Protein AF-A0A924S258-F1 (afdb_monomer)

Structure (mmCIF, N/CA/C/O backbone):
data_AF-A0A924S258-F1
#
_entry.id   AF-A0A924S258-F1
#
loop_
_atom_site.group_PDB
_atom_site.id
_atom_site.type_symbol
_atom_site.label_atom_id
_atom_site.label_alt_id
_atom_site.label_comp_id
_atom_site.label_asym_id
_atom_site.label_entity_id
_atom_site.label_seq_id
_atom_site.pdbx_PDB_ins_code
_atom_site.Cartn_x
_atom_site.Cartn_y
_atom_site.Cartn_z
_atom_site.occupancy
_atom_site.B_iso_or_equiv
_atom_site.auth_seq_id
_atom_site.auth_comp_id
_atom_site.auth_asym_id
_atom_site.auth_atom_id
_atom_site.pdbx_PDB_model_num
ATOM 1 N N . MET A 1 1 ? -27.540 -3.739 -53.221 1.00 42.06 1 MET A N 1
ATOM 2 C CA . MET A 1 1 ? -28.397 -4.041 -52.053 1.00 42.06 1 MET A CA 1
ATOM 3 C C . MET A 1 1 ? -29.027 -2.730 -51.598 1.00 42.06 1 MET A C 1
ATOM 5 O O . MET A 1 1 ? -28.304 -1.805 -51.262 1.00 42.06 1 MET A O 1
ATOM 9 N N . ARG A 1 2 ? -30.345 -2.592 -51.755 1.00 37.16 2 ARG A N 1
ATOM 10 C CA . ARG A 1 2 ? -31.118 -1.354 -51.561 1.00 37.16 2 ARG A CA 1
ATOM 11 C C . ARG A 1 2 ? -32.009 -1.595 -50.343 1.00 37.16 2 ARG A C 1
ATOM 13 O O . ARG A 1 2 ? -32.813 -2.519 -50.401 1.00 37.16 2 ARG A O 1
ATOM 20 N N . VAL A 1 3 ? -31.877 -0.819 -49.267 1.00 37.06 3 VAL A N 1
ATOM 21 C CA . VAL A 1 3 ? -32.801 -0.894 -48.120 1.00 37.06 3 VAL A CA 1
ATOM 22 C C . VAL A 1 3 ? -33.216 0.511 -47.689 1.00 37.06 3 VAL A C 1
ATOM 24 O O . VAL A 1 3 ? -32.433 1.456 -47.713 1.00 37.06 3 VAL A O 1
ATOM 27 N N . ARG A 1 4 ? -34.515 0.610 -47.410 1.00 34.62 4 ARG A N 1
ATOM 28 C CA . ARG A 1 4 ? -35.358 1.787 -47.206 1.00 34.62 4 ARG A CA 1
ATOM 29 C C . ARG A 1 4 ? -35.151 2.472 -45.850 1.00 34.62 4 ARG A C 1
ATOM 31 O O . ARG A 1 4 ? -34.990 1.831 -44.823 1.00 34.62 4 ARG A O 1
ATOM 38 N N . THR A 1 5 ? -35.327 3.787 -45.920 1.00 43.78 5 THR A N 1
ATOM 39 C CA . THR A 1 5 ? -35.886 4.760 -44.964 1.00 43.78 5 THR A CA 1
ATOM 40 C C . THR A 1 5 ? -36.773 4.255 -43.807 1.00 43.78 5 THR A C 1
ATOM 42 O O . THR A 1 5 ? -37.716 3.506 -44.051 1.00 43.78 5 THR A O 1
ATOM 45 N N . SER A 1 6 ? -36.612 4.865 -42.622 1.00 37.28 6 SER A N 1
ATOM 46 C CA . SER A 1 6 ? -37.687 5.269 -41.680 1.00 37.28 6 SER A CA 1
ATOM 47 C C . SER A 1 6 ? -37.074 6.152 -40.570 1.00 37.28 6 S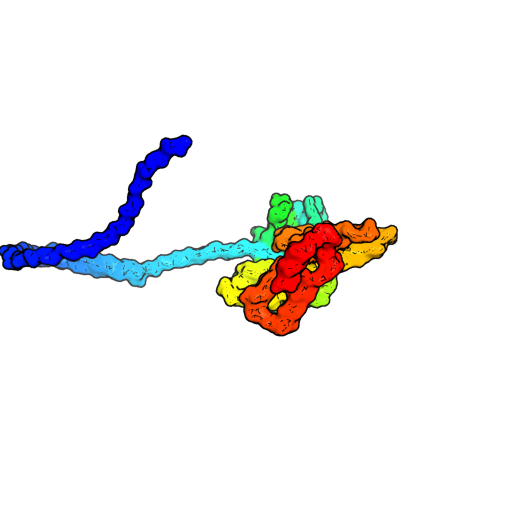ER A C 1
ATOM 49 O O . SER A 1 6 ? -36.245 5.670 -39.814 1.00 37.28 6 SER A O 1
ATOM 51 N N . ARG A 1 7 ? -37.199 7.489 -40.601 1.00 36.56 7 ARG A N 1
ATOM 52 C CA . ARG A 1 7 ? -38.213 8.336 -39.919 1.00 36.56 7 ARG A CA 1
ATOM 53 C C . ARG A 1 7 ? -38.368 8.092 -38.408 1.00 36.56 7 ARG A C 1
ATOM 55 O O . ARG A 1 7 ? -38.788 7.016 -38.009 1.00 36.56 7 ARG A O 1
ATOM 62 N N . GLY A 1 8 ? -38.159 9.153 -37.614 1.00 34.59 8 GLY A N 1
ATOM 63 C CA . GLY A 1 8 ? -38.640 9.231 -36.228 1.00 34.59 8 GLY A CA 1
ATOM 64 C C . GLY A 1 8 ? -37.949 10.263 -35.328 1.00 34.59 8 GLY A C 1
ATOM 65 O O . GLY A 1 8 ? -37.434 9.892 -34.285 1.00 34.59 8 GLY A O 1
ATOM 66 N N . SER A 1 9 ? -37.923 11.543 -35.722 1.00 38.16 9 SER A N 1
ATOM 67 C CA . SER A 1 9 ? -37.566 12.671 -34.842 1.00 38.16 9 SER A CA 1
ATOM 68 C C . SER A 1 9 ? -38.787 13.059 -34.001 1.00 38.16 9 SER A C 1
ATOM 70 O O . SER A 1 9 ? -39.840 13.358 -34.564 1.00 38.16 9 SER A O 1
ATOM 72 N N . GLY A 1 10 ? -38.654 13.030 -32.674 1.00 36.22 10 GLY A N 1
ATOM 73 C CA . GLY A 1 10 ? -39.688 13.427 -31.719 1.00 36.22 10 GLY A CA 1
ATOM 74 C C . GLY A 1 10 ? -39.228 14.604 -30.863 1.00 36.22 10 GLY A C 1
ATOM 75 O O . GLY A 1 10 ? -38.872 14.420 -29.705 1.00 36.22 10 GLY A O 1
ATOM 76 N N . GLN A 1 11 ? -39.232 15.813 -31.430 1.00 38.19 11 GLN A N 1
ATOM 77 C CA . GLN A 1 11 ? -39.216 17.050 -30.647 1.00 38.19 11 GLN A CA 1
ATOM 78 C C . GLN A 1 11 ? -40.643 17.357 -30.179 1.00 38.19 11 GLN A C 1
ATOM 80 O O . GLN A 1 11 ? -41.526 17.610 -30.998 1.00 38.19 11 GLN A O 1
ATOM 85 N N . ILE A 1 12 ? -40.871 17.358 -28.866 1.00 43.91 12 ILE A N 1
ATOM 86 C CA . ILE A 1 12 ? -42.136 17.800 -28.273 1.00 43.91 12 ILE A CA 1
ATOM 87 C C . ILE A 1 12 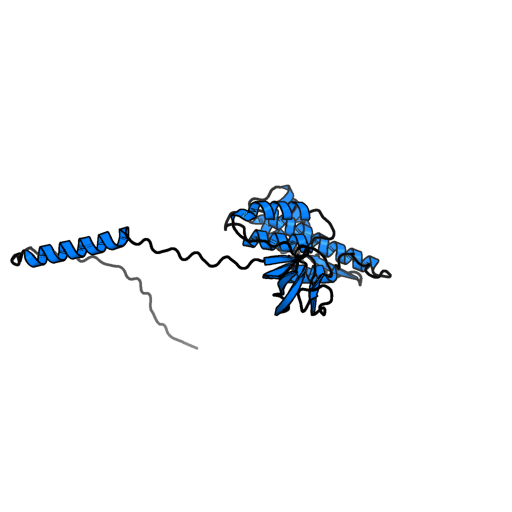? -41.996 19.286 -27.935 1.00 43.91 12 ILE A C 1
ATOM 89 O O . ILE A 1 12 ? -41.470 19.661 -26.891 1.00 43.91 12 ILE A O 1
ATOM 93 N N . GLY A 1 13 ? -42.455 20.136 -28.855 1.00 36.62 13 GLY A N 1
ATOM 94 C CA . GLY A 1 13 ? -42.727 21.544 -28.588 1.00 36.62 13 GLY A CA 1
ATOM 95 C C . GLY A 1 13 ? -44.101 21.694 -27.938 1.00 36.62 13 GLY A C 1
ATOM 96 O O . GLY A 1 13 ? -45.109 21.282 -28.509 1.00 36.62 13 GLY A O 1
ATOM 97 N N . TYR A 1 14 ? -44.163 22.297 -26.753 1.00 41.00 14 TYR A N 1
ATOM 98 C CA . TYR A 1 14 ? -45.426 22.679 -26.129 1.00 41.00 14 TYR A CA 1
ATOM 99 C C . TYR A 1 14 ? -45.876 24.038 -26.684 1.00 41.00 14 TYR A C 1
ATOM 101 O O . TYR A 1 14 ? -45.257 25.077 -26.458 1.00 41.00 14 TYR A O 1
ATOM 109 N N . ARG A 1 15 ? -46.968 24.019 -27.455 1.00 38.66 15 ARG A N 1
ATOM 110 C CA . ARG A 1 15 ? -47.646 25.204 -27.994 1.00 38.66 15 ARG A CA 1
ATOM 111 C C . ARG A 1 15 ? -48.839 25.537 -27.097 1.00 38.66 15 ARG A C 1
ATOM 113 O O . ARG A 1 15 ? -49.699 24.697 -26.859 1.00 38.66 15 ARG A O 1
ATOM 120 N N . LEU A 1 16 ? -48.858 26.772 -26.608 1.00 41.34 16 LEU A N 1
ATOM 121 C CA . LEU A 1 16 ? -49.893 27.374 -25.766 1.00 41.34 16 LEU A CA 1
ATOM 122 C C . LEU A 1 16 ? -51.293 27.322 -26.401 1.00 41.34 16 LEU A C 1
ATOM 124 O O . LEU A 1 16 ? -51.473 27.768 -27.533 1.00 41.34 16 LEU A O 1
ATOM 128 N N . THR A 1 17 ? -52.306 26.949 -25.614 1.00 39.34 17 THR A N 1
ATOM 129 C CA . THR A 1 17 ? -53.696 27.382 -25.836 1.00 39.34 17 THR A CA 1
ATOM 130 C C . THR A 1 17 ? -54.294 27.902 -24.534 1.00 39.34 17 THR A C 1
ATOM 132 O O . THR A 1 17 ? -54.681 27.143 -23.649 1.00 39.34 17 THR A O 1
ATOM 135 N N . ARG A 1 18 ? -54.360 29.230 -24.427 1.00 41.53 18 ARG A N 1
ATOM 136 C CA . ARG A 1 18 ? -55.010 29.974 -23.347 1.00 41.53 18 ARG A CA 1
ATOM 137 C C . ARG A 1 18 ? -56.514 30.014 -23.645 1.00 41.53 18 ARG A C 1
ATOM 139 O O . ARG A 1 18 ? -56.956 30.858 -24.418 1.00 41.53 18 ARG A O 1
ATOM 146 N N . ARG A 1 19 ? -57.304 29.095 -23.080 1.00 38.00 19 ARG A N 1
ATOM 147 C CA . ARG A 1 19 ? -58.773 29.227 -23.062 1.00 38.00 19 ARG A CA 1
ATOM 148 C C . ARG A 1 19 ? -59.188 30.017 -21.826 1.00 38.00 19 ARG A C 1
ATOM 150 O O . ARG A 1 19 ? -59.002 29.560 -20.705 1.00 38.00 19 ARG A O 1
ATOM 157 N N . ARG A 1 20 ? -59.752 31.205 -22.059 1.00 39.81 20 ARG A N 1
ATOM 158 C CA . ARG A 1 20 ? -60.651 31.872 -21.113 1.00 39.81 20 ARG A CA 1
ATOM 159 C C . ARG A 1 20 ? -61.890 30.992 -20.950 1.00 39.81 20 ARG A C 1
ATOM 161 O O . ARG A 1 20 ? -62.515 30.662 -21.954 1.00 39.81 20 ARG A O 1
ATOM 168 N N . HIS A 1 21 ? -62.243 30.660 -19.717 1.00 39.88 21 HIS A N 1
ATOM 169 C CA . HIS A 1 21 ? -63.610 30.303 -19.367 1.00 39.88 21 HIS A CA 1
ATOM 170 C C . HIS A 1 21 ? -64.060 31.233 -18.247 1.00 39.88 21 HIS A C 1
ATOM 172 O O . HIS A 1 21 ? -63.406 31.337 -17.210 1.00 39.88 21 HIS A O 1
ATOM 178 N N . ASP A 1 22 ? -65.125 31.964 -18.559 1.00 39.19 22 ASP A N 1
ATOM 179 C CA . ASP A 1 22 ? -65.822 32.888 -17.685 1.00 39.19 22 ASP A CA 1
ATOM 180 C C . ASP A 1 22 ? -66.411 32.181 -16.462 1.00 39.19 22 ASP A C 1
ATOM 182 O O . ASP A 1 22 ? -66.847 31.029 -16.511 1.00 39.19 22 ASP A O 1
ATOM 186 N N . PHE A 1 23 ? -66.403 32.933 -15.366 1.00 39.03 23 PHE A N 1
ATOM 187 C CA . PHE A 1 23 ? -66.965 32.610 -14.068 1.00 39.03 23 PHE A CA 1
ATOM 188 C C . PHE A 1 23 ? -68.499 32.572 -14.116 1.00 39.03 23 PHE A C 1
ATOM 190 O O . PHE A 1 23 ? -69.140 33.548 -14.498 1.00 39.03 23 PHE A O 1
ATOM 197 N N . GLY A 1 24 ? -69.082 31.478 -13.627 1.00 38.00 24 GLY A N 1
ATOM 198 C CA . GLY A 1 24 ? -70.489 31.378 -13.245 1.00 38.00 24 GLY A CA 1
ATOM 199 C C . GLY A 1 24 ? -70.618 30.460 -12.029 1.00 38.00 24 GLY A C 1
ATOM 200 O O . GLY A 1 24 ? -70.370 29.263 -12.132 1.00 38.00 24 GLY A O 1
ATOM 201 N N . HIS A 1 25 ? -70.934 31.040 -10.868 1.00 39.53 25 HIS A N 1
ATOM 202 C CA . HIS A 1 25 ? -71.151 30.352 -9.586 1.00 39.53 25 HIS A CA 1
ATOM 203 C C . HIS A 1 25 ? -72.354 29.380 -9.641 1.00 39.53 25 HIS A C 1
ATOM 205 O O . HIS A 1 25 ? -73.264 29.581 -10.444 1.00 39.53 25 HIS A O 1
ATOM 211 N N . PRO A 1 26 ? -72.386 28.343 -8.780 1.00 42.97 26 PRO A N 1
ATOM 212 C CA . PRO A 1 26 ? -72.937 28.528 -7.434 1.00 42.97 26 PRO A CA 1
ATOM 213 C C . PRO A 1 26 ? -71.995 28.036 -6.325 1.00 42.97 26 PRO A C 1
ATOM 215 O O . PRO A 1 26 ? -71.278 27.048 -6.469 1.00 42.97 26 PRO A O 1
ATOM 218 N N . LEU A 1 27 ? -71.999 28.755 -5.202 1.00 50.44 27 LEU A N 1
ATOM 219 C CA . LEU A 1 27 ? -71.322 28.364 -3.965 1.00 50.44 27 LEU A CA 1
ATOM 220 C C . LEU A 1 27 ? -71.944 27.062 -3.427 1.00 50.44 27 LEU A C 1
ATOM 222 O O . LEU A 1 27 ? -73.158 27.040 -3.220 1.00 50.44 27 LEU A O 1
ATOM 226 N N . PRO A 1 28 ? -71.165 25.999 -3.158 1.00 51.91 28 PRO A N 1
ATOM 227 C CA . PRO A 1 28 ? -71.663 24.893 -2.362 1.00 51.91 28 PRO A CA 1
ATOM 228 C C . PRO A 1 28 ? -71.712 25.331 -0.897 1.00 51.91 28 PRO A C 1
ATOM 230 O O . PRO A 1 28 ? -70.735 25.839 -0.344 1.00 51.91 28 PRO A O 1
ATOM 233 N N . GLU A 1 29 ? -72.881 25.149 -0.296 1.00 55.59 29 GLU A N 1
ATOM 234 C CA . GLU A 1 29 ? -73.179 25.421 1.104 1.00 55.59 29 GLU A CA 1
ATOM 235 C C . GLU A 1 29 ? -72.079 24.874 2.027 1.00 55.59 29 GLU A C 1
ATOM 237 O O . GLU A 1 29 ? -71.787 23.674 2.073 1.00 55.59 29 GLU A O 1
ATOM 242 N N . CYS A 1 30 ? -71.448 25.788 2.765 1.00 43.25 30 CYS A N 1
ATOM 243 C CA . CYS A 1 30 ? -70.480 25.481 3.806 1.00 43.25 30 CYS A CA 1
ATOM 244 C C . CYS A 1 30 ? -71.170 24.700 4.926 1.00 43.25 30 CYS A C 1
ATOM 246 O O . CYS A 1 30 ? -71.856 25.280 5.762 1.00 43.25 30 CYS A O 1
ATOM 248 N N . ASN A 1 31 ? -70.941 23.389 4.981 1.00 56.78 31 ASN A N 1
ATOM 249 C CA . ASN A 1 31 ? -71.252 22.600 6.164 1.00 56.78 31 ASN A CA 1
ATOM 250 C C . ASN A 1 31 ? -70.095 22.771 7.177 1.00 56.78 31 ASN A C 1
ATOM 252 O O . ASN A 1 31 ? -69.009 22.227 6.943 1.00 56.78 31 ASN A O 1
ATOM 256 N N . PRO A 1 32 ? -70.282 23.524 8.280 1.00 54.09 32 PRO A N 1
ATOM 257 C CA . PRO A 1 32 ? -69.193 23.960 9.166 1.00 54.09 32 PRO A CA 1
ATOM 258 C C . PRO A 1 32 ? -68.465 22.795 9.852 1.00 54.09 32 PRO A C 1
ATOM 260 O O . PRO A 1 32 ? -67.312 22.932 10.256 1.00 54.09 32 PRO A O 1
ATOM 263 N N . VAL A 1 33 ? -69.100 21.622 9.920 1.00 58.53 33 VAL A N 1
ATOM 264 C CA . VAL A 1 33 ? -68.532 20.405 10.515 1.00 58.53 33 VAL A CA 1
ATOM 265 C C . VAL A 1 33 ? -67.459 19.779 9.615 1.00 58.53 33 VAL A C 1
ATOM 267 O O . VAL A 1 33 ? -66.448 19.279 10.106 1.00 58.53 33 VAL A O 1
ATOM 270 N N . ARG A 1 34 ? -67.626 19.847 8.286 1.00 53.84 34 ARG A N 1
ATOM 271 C CA . ARG A 1 34 ? -66.650 19.294 7.330 1.00 53.84 34 ARG A CA 1
ATOM 272 C C . ARG A 1 34 ? -65.386 20.144 7.247 1.00 53.84 34 ARG A C 1
ATOM 274 O O . ARG A 1 34 ? -64.293 19.595 7.150 1.00 53.84 34 ARG A O 1
ATOM 281 N N . THR A 1 35 ? -65.519 21.463 7.340 1.00 54.56 35 THR A N 1
ATOM 282 C CA . THR A 1 35 ? -64.383 22.392 7.296 1.00 54.56 35 THR A CA 1
ATOM 283 C C . THR A 1 35 ? -63.532 22.301 8.564 1.00 54.56 35 THR A C 1
ATOM 285 O O . THR A 1 35 ? -62.307 22.295 8.470 1.00 54.56 35 THR A O 1
ATOM 288 N N . PHE A 1 36 ? -64.159 22.134 9.737 1.00 54.78 36 PHE A N 1
ATOM 289 C CA . PHE A 1 36 ? -63.439 21.891 10.993 1.00 54.78 36 PHE A CA 1
ATOM 290 C C . PHE A 1 36 ? -62.704 20.545 10.994 1.00 54.78 36 PHE A C 1
ATOM 292 O O . PHE A 1 36 ? -61.546 20.487 11.398 1.00 54.78 36 PHE A O 1
ATOM 299 N N . ALA A 1 37 ? -63.327 19.477 10.486 1.00 54.69 37 ALA A N 1
ATOM 300 C CA . ALA A 1 37 ? -62.697 18.157 10.426 1.00 54.69 37 ALA A CA 1
ATOM 301 C C . ALA A 1 37 ? -61.435 18.137 9.541 1.00 54.69 37 ALA A C 1
ATOM 303 O O . ALA A 1 37 ? -60.435 17.522 9.910 1.00 54.69 37 ALA A O 1
ATOM 304 N N . ILE A 1 38 ? -61.447 18.849 8.408 1.00 57.00 38 ILE A N 1
ATOM 305 C CA . ILE A 1 38 ? -60.287 18.950 7.507 1.00 57.00 38 ILE A CA 1
ATOM 306 C C . ILE A 1 38 ? -59.153 19.761 8.157 1.00 57.00 38 ILE A C 1
ATOM 308 O O . ILE A 1 38 ? -57.992 19.366 8.063 1.00 57.00 38 ILE A O 1
ATOM 312 N N . TRP A 1 39 ? -59.473 20.845 8.873 1.00 52.34 39 TRP A N 1
ATOM 313 C CA . TRP A 1 39 ? -58.471 21.645 9.587 1.00 52.34 39 TRP A CA 1
ATOM 314 C C . TRP A 1 39 ? -57.858 20.913 10.789 1.00 52.34 39 TRP A C 1
ATOM 316 O O . TRP A 1 39 ? -56.651 21.022 11.009 1.00 52.34 39 TRP A O 1
ATOM 326 N N . VAL A 1 40 ? -58.643 20.120 11.526 1.00 55.53 40 VAL A N 1
ATOM 327 C CA . VAL A 1 40 ? -58.150 19.295 12.646 1.00 55.53 40 VAL A CA 1
ATOM 328 C C . VAL A 1 40 ? -57.271 18.140 12.147 1.00 55.53 40 VAL A C 1
ATOM 330 O O . VAL A 1 40 ? -56.218 17.881 12.724 1.00 55.53 40 VAL A O 1
ATOM 333 N N . LEU A 1 41 ? -57.628 17.491 11.032 1.00 54.44 41 LEU A N 1
ATOM 334 C CA . LEU A 1 41 ? -56.793 16.447 10.419 1.00 54.44 41 LEU A CA 1
ATOM 335 C C . LEU A 1 41 ? -55.476 17.002 9.848 1.00 54.44 41 LEU A C 1
ATOM 337 O O . LEU A 1 41 ? -54.431 16.372 10.004 1.00 54.44 41 LEU A O 1
ATOM 341 N N . ALA A 1 42 ? -55.497 18.192 9.239 1.00 52.19 42 ALA A N 1
ATOM 342 C CA . ALA A 1 42 ? -54.289 18.836 8.718 1.00 52.19 42 ALA A CA 1
ATOM 343 C C . ALA A 1 42 ? -53.336 19.304 9.834 1.00 52.19 42 ALA A C 1
ATOM 345 O O . ALA A 1 42 ? -52.117 19.209 9.690 1.00 52.19 42 ALA A O 1
ATOM 346 N N . THR A 1 43 ? -53.871 19.762 10.970 1.00 52.00 43 THR A N 1
ATOM 347 C CA . THR A 1 43 ? -53.051 20.173 12.123 1.00 52.00 43 THR A CA 1
ATOM 348 C C . THR A 1 43 ? -52.473 18.983 12.889 1.00 52.00 43 THR A C 1
ATOM 350 O O . THR A 1 43 ? -51.312 19.059 13.289 1.00 52.00 43 THR A O 1
ATOM 353 N N . LEU A 1 44 ? -53.196 17.861 13.002 1.00 49.44 44 LEU A N 1
ATOM 354 C CA . LEU A 1 44 ? -52.675 16.596 13.552 1.00 49.44 44 LEU A CA 1
ATOM 355 C C . LEU A 1 44 ? -51.551 15.990 12.695 1.00 49.44 44 LEU A C 1
ATOM 357 O O . LEU A 1 44 ? -50.558 15.505 13.237 1.00 49.44 44 LEU A O 1
ATOM 361 N N . ALA A 1 45 ? -51.654 16.070 11.364 1.00 48.25 45 ALA A N 1
ATOM 362 C CA . ALA A 1 45 ? -50.590 15.615 10.466 1.00 48.25 45 ALA A CA 1
ATOM 363 C C . ALA A 1 45 ? -49.317 16.481 10.570 1.00 48.25 45 ALA A C 1
ATOM 365 O O . ALA A 1 45 ? -48.209 15.958 10.484 1.00 48.25 45 ALA A O 1
ATOM 366 N N . ALA A 1 46 ? -49.457 17.789 10.814 1.00 44.81 46 ALA A N 1
ATOM 367 C CA . ALA A 1 46 ? -48.320 18.691 11.007 1.00 44.81 46 ALA A CA 1
ATOM 368 C C . ALA A 1 46 ? -47.660 18.554 12.395 1.00 44.81 46 ALA A C 1
ATOM 370 O O . ALA A 1 46 ? -46.448 18.722 12.513 1.00 44.81 46 ALA A O 1
ATOM 371 N N . THR A 1 47 ? -48.419 18.207 13.444 1.00 48.19 47 THR A N 1
ATOM 372 C CA . THR A 1 47 ? -47.859 17.978 14.794 1.00 48.19 47 THR A CA 1
ATOM 373 C C . THR A 1 47 ? -47.185 16.613 14.942 1.00 48.19 47 THR A C 1
ATOM 375 O O . THR A 1 47 ? -46.225 16.498 15.703 1.00 48.19 47 THR A O 1
ATOM 378 N N . ALA A 1 48 ? -47.594 15.599 14.172 1.00 43.69 48 ALA A N 1
ATOM 379 C CA . ALA A 1 48 ? -46.935 14.291 14.168 1.00 43.69 48 ALA A CA 1
ATOM 380 C C . ALA A 1 48 ? -45.471 14.341 13.674 1.00 43.69 48 ALA A C 1
ATOM 382 O O . ALA A 1 48 ? -44.648 13.550 14.129 1.00 43.69 48 ALA A O 1
ATOM 383 N N . CYS A 1 49 ? -45.111 15.307 12.817 1.00 40.12 49 CYS A N 1
ATOM 384 C CA . CYS A 1 49 ? -43.739 15.477 12.314 1.00 40.12 49 CYS A CA 1
ATOM 385 C C . CYS A 1 49 ? -42.781 16.181 13.294 1.00 40.12 49 CYS A C 1
ATOM 387 O O . CYS A 1 49 ? -41.576 16.173 13.061 1.00 40.12 49 CYS A O 1
ATOM 389 N N . ILE A 1 50 ? -43.285 16.796 14.371 1.00 52.66 50 ILE A N 1
ATOM 390 C CA . ILE A 1 50 ? -42.456 17.532 15.346 1.00 52.66 50 ILE A CA 1
ATOM 391 C C . ILE A 1 50 ? -42.101 16.650 16.556 1.00 52.66 50 ILE A C 1
ATOM 393 O O . ILE A 1 50 ? -41.079 16.869 17.201 1.00 52.66 50 ILE A O 1
ATOM 397 N N . VAL A 1 51 ? -42.911 15.627 16.856 1.00 52.06 51 VAL A N 1
ATOM 398 C CA . VAL A 1 51 ? -42.767 14.816 18.083 1.00 52.06 51 VAL A CA 1
ATOM 399 C C . VAL A 1 51 ? -41.946 13.536 17.874 1.00 52.06 51 VAL A C 1
ATOM 401 O O . VAL A 1 51 ? -41.373 13.021 18.829 1.00 52.06 51 VAL A O 1
ATOM 404 N N . PHE A 1 52 ? -41.821 13.042 16.641 1.00 46.28 52 PHE A N 1
ATOM 405 C CA . PHE A 1 52 ? -41.004 11.868 16.321 1.00 46.28 52 PHE A CA 1
ATOM 406 C C . PHE A 1 52 ? -39.953 12.223 15.265 1.00 46.28 52 PHE A C 1
ATOM 408 O O . PHE A 1 52 ? -40.201 12.032 14.071 1.00 46.28 52 PHE A O 1
ATOM 415 N N . PRO A 1 53 ? -38.765 12.729 15.655 1.00 53.78 53 PRO A N 1
ATOM 416 C CA . PRO A 1 53 ? -37.628 12.666 14.748 1.00 53.78 53 PRO A CA 1
ATOM 417 C C . PRO A 1 53 ? -37.443 11.195 14.341 1.00 53.78 53 PRO A C 1
ATOM 419 O O . PRO A 1 53 ? -37.507 10.321 15.214 1.00 53.78 53 PRO A O 1
ATOM 422 N N . PRO A 1 54 ? -37.242 10.875 13.047 1.00 54.50 54 PRO A N 1
ATOM 423 C CA . PRO A 1 54 ? -36.847 9.529 12.674 1.00 54.50 54 PRO A CA 1
ATOM 424 C C . PRO A 1 54 ? -35.568 9.237 13.448 1.00 54.50 54 PRO A C 1
ATOM 426 O O . PRO A 1 54 ? -34.572 9.944 13.289 1.00 54.50 54 PRO A O 1
ATOM 429 N N . ALA A 1 55 ? -35.618 8.247 14.340 1.00 53.25 55 ALA A N 1
ATOM 430 C CA . ALA A 1 55 ? -34.425 7.748 14.990 1.00 53.25 55 ALA A CA 1
ATOM 431 C C . ALA A 1 55 ? -33.475 7.347 13.864 1.00 53.25 55 ALA A C 1
ATOM 433 O O . ALA A 1 55 ? -33.711 6.352 13.171 1.00 53.25 55 ALA A O 1
ATOM 434 N N . ALA A 1 56 ? -32.453 8.173 13.634 1.00 57.31 56 ALA A N 1
ATOM 435 C CA . ALA A 1 56 ? -31.327 7.815 12.807 1.00 57.31 56 ALA A CA 1
ATOM 436 C C . ALA A 1 56 ? -30.783 6.539 13.441 1.00 57.31 56 ALA A C 1
ATOM 438 O O . ALA A 1 56 ? -30.165 6.584 14.504 1.00 57.31 56 ALA A O 1
ATOM 439 N N . HIS A 1 57 ? -31.121 5.388 12.856 1.00 52.72 57 HIS A N 1
ATOM 440 C CA . HIS A 1 57 ? -30.478 4.142 13.218 1.00 52.72 57 HIS A CA 1
ATOM 441 C C . HIS A 1 57 ? -29.002 4.401 12.973 1.00 52.72 57 HIS A C 1
ATOM 443 O O . HIS A 1 57 ? -28.595 4.609 11.829 1.00 52.72 57 HIS A O 1
ATOM 449 N N . ALA A 1 58 ? -28.235 4.492 14.060 1.00 54.16 58 ALA A N 1
ATOM 450 C CA . ALA A 1 58 ? -26.796 4.575 13.975 1.00 54.16 58 ALA A CA 1
ATOM 451 C C . ALA A 1 58 ? -26.363 3.420 13.073 1.00 54.16 58 ALA A C 1
ATOM 453 O O . ALA A 1 58 ? -26.695 2.262 13.347 1.00 54.16 58 ALA A O 1
ATOM 454 N N . ALA A 1 59 ? -25.714 3.751 11.955 1.00 54.25 59 ALA A N 1
ATOM 455 C CA . ALA A 1 59 ? -25.134 2.737 11.098 1.00 54.25 59 ALA A CA 1
ATOM 456 C C . ALA A 1 59 ? -24.279 1.822 11.990 1.00 54.25 59 ALA A C 1
ATOM 458 O O . ALA A 1 59 ? -23.582 2.337 12.875 1.00 54.25 59 ALA A O 1
ATOM 459 N N . PRO A 1 60 ? -24.363 0.489 11.828 1.00 54.78 60 PRO A N 1
ATOM 460 C CA . PRO A 1 60 ? -23.538 -0.414 12.612 1.00 54.78 60 PRO A CA 1
ATOM 461 C C . PRO A 1 60 ? -22.076 0.036 12.498 1.00 54.78 60 PRO A C 1
ATOM 463 O O . PRO A 1 60 ? -21.654 0.429 11.403 1.00 54.78 60 PRO A O 1
ATOM 466 N N . PRO A 1 61 ? -21.316 0.039 13.609 1.00 62.97 61 PRO A N 1
ATOM 467 C CA . PRO A 1 61 ? -19.932 0.481 13.578 1.00 62.97 61 PRO A CA 1
ATOM 468 C C . PRO A 1 61 ? -19.195 -0.322 12.509 1.00 62.97 61 PRO A C 1
ATOM 470 O O . PRO A 1 61 ? -19.325 -1.548 12.454 1.00 62.97 61 PRO A O 1
ATOM 473 N N . ALA A 1 62 ? -18.469 0.377 11.633 1.00 63.94 62 ALA A N 1
ATOM 474 C CA . ALA A 1 62 ? -17.714 -0.265 10.569 1.00 63.94 62 ALA A CA 1
ATOM 475 C C . ALA A 1 62 ? -16.821 -1.368 11.168 1.00 63.94 62 ALA A C 1
ATOM 477 O O . ALA A 1 62 ? -16.244 -1.161 12.245 1.00 63.94 62 ALA A O 1
ATOM 478 N N . PRO A 1 63 ? -16.710 -2.537 10.509 1.00 70.25 63 PRO A N 1
ATOM 479 C CA . PRO A 1 63 ? -15.858 -3.605 11.005 1.00 70.25 63 PRO A CA 1
ATOM 480 C C . PRO A 1 63 ? -14.438 -3.064 11.161 1.00 70.25 63 PRO A C 1
ATOM 482 O O . PRO A 1 63 ? -13.890 -2.437 10.250 1.00 70.25 63 PRO A O 1
ATOM 485 N N . ARG A 1 64 ? -13.864 -3.275 12.346 1.00 86.31 64 ARG A N 1
ATOM 486 C CA . ARG A 1 64 ? -12.496 -2.856 12.643 1.00 86.31 64 ARG A CA 1
ATOM 487 C C . ARG A 1 64 ? -11.557 -3.658 11.753 1.00 86.31 64 ARG A C 1
ATOM 489 O O . ARG A 1 64 ? -11.685 -4.873 11.655 1.00 86.31 64 ARG A O 1
ATOM 496 N N . SER A 1 65 ? -10.610 -2.994 11.114 1.00 90.44 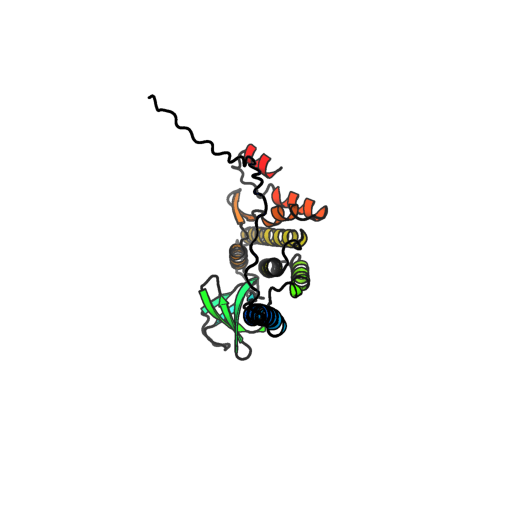65 SER A N 1
ATOM 497 C CA . SER A 1 65 ? -9.620 -3.646 10.257 1.00 90.44 65 SER A CA 1
ATOM 498 C C . SER A 1 65 ? -8.260 -3.030 10.507 1.00 90.44 65 SER A C 1
ATOM 500 O O . SER A 1 65 ? -8.177 -1.879 10.924 1.00 90.44 65 SER A O 1
ATOM 502 N N . GLY A 1 66 ? -7.188 -3.766 10.261 1.00 91.56 66 GLY A N 1
ATOM 503 C CA . GLY A 1 66 ? -5.859 -3.254 10.554 1.00 91.56 66 GLY A CA 1
ATOM 504 C C . GLY A 1 66 ? -4.765 -3.959 9.776 1.00 91.56 66 GLY A C 1
ATOM 505 O O . GLY A 1 66 ? -4.914 -5.147 9.483 1.00 91.56 66 GLY A O 1
ATOM 506 N N . PRO A 1 67 ? -3.666 -3.258 9.453 1.00 94.50 67 PRO A N 1
ATOM 507 C CA . PRO A 1 67 ? -2.493 -3.902 8.907 1.00 94.50 67 PRO A CA 1
ATOM 508 C C . PRO A 1 67 ? -1.780 -4.729 9.982 1.00 94.50 67 PRO A C 1
ATOM 510 O O . PRO A 1 67 ? -1.672 -4.348 11.155 1.00 94.50 67 PRO A O 1
ATOM 513 N N . VAL A 1 68 ? -1.245 -5.862 9.552 1.00 95.50 68 VAL A N 1
ATOM 514 C CA . VAL A 1 68 ? -0.304 -6.676 10.317 1.00 95.50 68 VAL A CA 1
ATOM 515 C C . VAL A 1 68 ? 1.022 -5.922 10.465 1.00 95.50 68 VAL A C 1
ATOM 517 O O . VAL A 1 68 ? 1.562 -5.383 9.501 1.00 95.50 68 VAL A O 1
ATOM 520 N N . MET A 1 69 ? 1.573 -5.880 11.677 1.00 93.56 69 MET A N 1
ATOM 521 C CA . MET A 1 69 ? 2.711 -5.011 12.010 1.00 93.56 69 MET A CA 1
ATOM 522 C C . MET A 1 69 ? 4.083 -5.625 11.720 1.00 93.56 69 MET A C 1
ATOM 524 O O . MET A 1 69 ? 5.074 -4.895 11.678 1.00 93.56 69 MET A O 1
ATOM 528 N N . GLN A 1 70 ? 4.160 -6.941 11.522 1.00 90.50 70 GLN A N 1
ATOM 529 C CA . GLN A 1 70 ? 5.414 -7.683 11.385 1.00 90.50 70 GLN A CA 1
ATOM 530 C C . GLN A 1 70 ? 5.292 -8.816 10.369 1.00 90.50 70 GLN A C 1
ATOM 532 O O . GLN A 1 70 ? 4.212 -9.373 10.184 1.00 90.50 70 GLN A O 1
ATOM 537 N N . ASP A 1 71 ? 6.412 -9.181 9.756 1.00 91.19 71 ASP A N 1
ATOM 538 C CA . ASP A 1 71 ? 6.460 -10.308 8.833 1.00 91.19 71 ASP A CA 1
ATOM 539 C C . ASP A 1 71 ? 6.398 -11.652 9.558 1.00 91.19 71 ASP A C 1
ATOM 541 O O . ASP A 1 71 ? 6.678 -11.770 10.755 1.00 91.19 71 ASP A O 1
ATOM 545 N N . ALA A 1 72 ? 6.030 -12.678 8.791 1.00 90.19 72 ALA A N 1
ATOM 546 C CA . ALA A 1 72 ? 5.956 -14.062 9.235 1.00 90.19 72 ALA A CA 1
ATOM 547 C C . ALA A 1 72 ? 5.066 -14.282 10.480 1.00 90.19 72 ALA A C 1
ATOM 549 O O . ALA A 1 72 ? 5.353 -15.142 11.318 1.00 90.19 72 ALA A O 1
ATOM 550 N N . LEU A 1 73 ? 3.974 -13.520 10.619 1.00 93.38 73 LEU A N 1
ATOM 551 C CA . LEU A 1 73 ? 3.059 -13.619 11.754 1.00 93.38 73 LEU A CA 1
ATOM 552 C C . LEU A 1 73 ? 2.181 -14.879 11.630 1.00 93.38 73 LEU A C 1
ATOM 554 O O . LEU A 1 73 ? 1.344 -14.952 10.733 1.00 93.38 73 LEU A O 1
ATOM 558 N N . PRO A 1 74 ? 2.278 -15.865 12.540 1.00 93.94 74 PRO A N 1
ATOM 559 C CA . PRO A 1 74 ? 1.436 -17.054 12.457 1.00 93.94 74 PRO A CA 1
ATOM 560 C C . PRO A 1 74 ? -0.020 -16.741 12.826 1.00 93.94 74 PRO A C 1
ATOM 562 O O . PRO A 1 74 ? -0.309 -16.354 13.963 1.00 93.94 74 PRO A O 1
ATOM 565 N N . LEU A 1 75 ? -0.942 -17.009 11.900 1.00 96.12 75 LEU A N 1
ATOM 566 C CA . LEU A 1 75 ? -2.379 -17.077 12.156 1.00 96.12 75 LEU A CA 1
ATOM 567 C C . LEU A 1 75 ? -2.704 -18.436 12.777 1.00 96.12 75 LEU A C 1
ATOM 569 O O . LEU A 1 75 ? -2.390 -19.472 12.193 1.00 96.12 75 LEU A O 1
ATOM 573 N N . ARG A 1 76 ? -3.315 -18.469 13.962 1.00 96.19 76 ARG A N 1
ATOM 574 C CA . ARG A 1 76 ? -3.499 -19.711 14.735 1.00 96.19 76 ARG A CA 1
ATOM 575 C C . ARG A 1 76 ? -4.958 -20.124 14.844 1.00 96.19 76 ARG A C 1
ATOM 577 O O . ARG A 1 76 ? -5.855 -19.295 14.870 1.00 96.19 76 ARG A O 1
ATOM 584 N N . SER A 1 77 ? -5.193 -21.420 15.002 1.00 95.88 77 SER A N 1
ATOM 585 C CA . SER A 1 77 ? -6.538 -21.988 15.211 1.00 95.88 77 SER A CA 1
ATOM 586 C C . SER A 1 77 ? -7.197 -21.621 16.545 1.00 95.88 77 SER A C 1
ATOM 588 O O . SER A 1 77 ? -8.405 -21.779 16.689 1.00 95.88 77 SER A O 1
ATOM 590 N N . GLY A 1 78 ? -6.439 -21.129 17.529 1.00 95.12 78 GLY A N 1
ATOM 591 C CA . GLY A 1 78 ? -6.975 -20.757 18.838 1.00 95.12 78 GLY A CA 1
ATOM 592 C C . GLY A 1 78 ? -6.223 -19.600 19.487 1.00 95.12 78 GLY A C 1
ATOM 593 O O . GLY A 1 78 ? -5.055 -19.367 19.182 1.00 95.12 78 GLY A O 1
ATOM 594 N N . ALA A 1 79 ? -6.892 -18.924 20.425 1.00 95.38 79 ALA A N 1
ATOM 595 C CA . ALA A 1 79 ? -6.378 -17.818 21.242 1.00 95.38 79 ALA A CA 1
ATOM 596 C C . ALA A 1 79 ? -5.337 -18.282 22.285 1.00 95.38 79 ALA A C 1
ATOM 598 O O . ALA A 1 79 ? -5.537 -18.165 23.493 1.00 95.38 79 ALA A O 1
ATOM 599 N N . ARG A 1 80 ? -4.254 -18.914 21.823 1.00 93.88 80 ARG A N 1
ATOM 600 C CA . ARG A 1 80 ? -3.163 -19.445 22.649 1.00 93.88 80 ARG A CA 1
ATOM 601 C C . ARG A 1 80 ? -1.883 -19.593 21.830 1.00 93.88 80 ARG A C 1
ATOM 603 O O . ARG A 1 80 ? -1.924 -19.864 20.631 1.00 93.88 80 ARG A O 1
ATOM 610 N N . SER A 1 81 ? -0.733 -19.510 22.494 1.00 88.19 81 SER A N 1
ATOM 611 C CA . SER A 1 81 ? 0.582 -19.537 21.837 1.00 88.19 81 SER A CA 1
ATOM 612 C C . SER A 1 81 ? 0.878 -20.879 21.164 1.00 88.19 81 SER A C 1
ATOM 614 O O . SER A 1 81 ? 1.458 -20.906 20.085 1.00 88.19 81 SER A O 1
ATOM 616 N N . GLY A 1 82 ? 0.427 -21.982 21.767 1.00 90.31 82 GLY A N 1
ATOM 617 C CA . GLY A 1 82 ? 0.550 -23.342 21.230 1.00 90.31 82 GLY A CA 1
ATOM 618 C C . GLY A 1 82 ? -0.572 -23.762 20.273 1.00 90.31 82 GLY A C 1
ATOM 619 O O . GLY A 1 82 ? -0.776 -24.957 20.073 1.00 90.31 82 GLY A O 1
ATOM 620 N N . GLY A 1 83 ? -1.367 -22.824 19.747 1.00 90.19 83 GLY A N 1
ATOM 621 C CA . GLY A 1 83 ? -2.374 -23.132 18.730 1.00 90.19 83 GLY A CA 1
ATOM 622 C C . GLY A 1 83 ? -1.713 -23.506 17.402 1.00 90.19 83 GLY A C 1
ATOM 623 O O . GLY A 1 83 ? -0.715 -22.886 17.026 1.00 90.19 83 GLY A O 1
ATOM 624 N N . THR A 1 84 ? -2.271 -24.490 16.691 1.00 95.56 84 THR A N 1
ATOM 625 C CA . THR A 1 84 ? -1.766 -24.934 15.382 1.00 95.56 84 THR A CA 1
ATOM 626 C C . THR A 1 84 ? -1.735 -23.751 14.409 1.00 95.56 84 THR A C 1
ATOM 628 O O . THR A 1 84 ? -2.783 -23.104 14.259 1.00 95.56 84 THR A O 1
ATOM 631 N N . P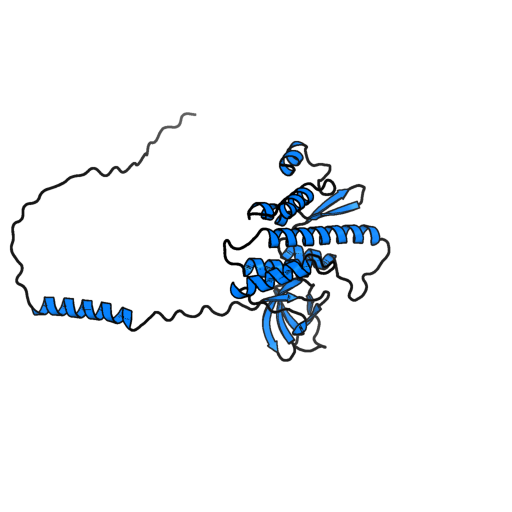RO A 1 85 ? -0.582 -23.442 13.780 1.00 95.06 85 PRO A N 1
ATOM 632 C CA . PRO A 1 85 ? -0.505 -22.455 12.709 1.00 95.06 85 PRO A CA 1
ATOM 633 C C . PRO A 1 85 ? -1.382 -22.885 11.530 1.00 95.06 85 PRO A C 1
ATOM 635 O O . PRO A 1 85 ? -1.314 -24.027 11.086 1.00 95.06 85 PRO A O 1
ATOM 638 N N . LEU A 1 86 ? -2.227 -21.975 11.062 1.00 95.25 86 LEU A N 1
ATOM 639 C CA . LEU A 1 86 ? -3.132 -22.159 9.930 1.00 95.25 86 LEU A CA 1
ATOM 640 C C . LEU A 1 86 ? -2.595 -21.499 8.660 1.00 95.25 86 LEU A C 1
ATOM 642 O O . LEU A 1 86 ? -2.807 -22.009 7.566 1.00 95.25 86 LEU A O 1
ATOM 646 N N . ALA A 1 87 ? -1.948 -20.348 8.823 1.00 94.44 87 ALA A N 1
ATOM 647 C CA . ALA A 1 87 ? -1.337 -19.563 7.763 1.00 94.44 87 ALA A CA 1
ATOM 648 C C . ALA A 1 87 ? -0.262 -18.646 8.363 1.00 94.44 87 ALA A C 1
ATOM 650 O O . ALA A 1 87 ? -0.166 -18.495 9.587 1.00 94.44 87 ALA A O 1
ATOM 651 N N . THR A 1 88 ? 0.509 -18.016 7.488 1.00 93.56 88 THR A N 1
ATOM 652 C CA . THR A 1 88 ? 1.493 -16.997 7.840 1.00 93.56 88 THR A CA 1
ATOM 653 C C . THR A 1 88 ? 1.065 -15.690 7.192 1.00 93.56 88 THR A C 1
ATOM 655 O O . THR A 1 88 ? 0.927 -15.637 5.974 1.00 93.56 88 THR A O 1
ATOM 658 N N . LEU A 1 89 ? 0.836 -14.673 8.015 1.00 95.06 89 LEU A N 1
ATOM 659 C CA . LEU A 1 89 ? 0.498 -13.323 7.593 1.00 95.06 89 LEU A CA 1
ATOM 660 C C . LEU A 1 89 ? 1.764 -12.488 7.434 1.00 95.06 89 LEU A C 1
ATOM 662 O O . LEU A 1 89 ? 2.767 -12.694 8.130 1.00 95.06 89 LEU A O 1
ATOM 666 N N . THR A 1 90 ? 1.686 -11.527 6.531 1.00 94.38 90 THR A N 1
ATOM 667 C CA . THR A 1 90 ? 2.808 -10.670 6.153 1.00 94.38 90 THR A CA 1
ATOM 668 C C . THR A 1 90 ? 2.587 -9.255 6.660 1.00 94.38 90 THR A C 1
ATOM 670 O O . THR A 1 90 ? 1.454 -8.804 6.812 1.00 94.38 90 THR A O 1
ATOM 673 N N . GLN A 1 91 ? 3.664 -8.523 6.929 1.00 94.31 91 GLN A N 1
ATOM 674 C CA . GLN A 1 91 ? 3.575 -7.125 7.310 1.00 94.31 91 GLN A CA 1
ATOM 675 C C . GLN A 1 91 ? 2.803 -6.322 6.250 1.00 94.31 91 GLN A C 1
ATOM 677 O O . GLN A 1 91 ? 3.055 -6.450 5.053 1.00 94.31 91 GLN A O 1
ATOM 682 N N . GLY A 1 92 ? 1.888 -5.461 6.698 1.00 94.50 92 GLY A N 1
ATOM 683 C CA . GLY A 1 92 ? 1.044 -4.624 5.843 1.00 94.50 92 GLY A CA 1
ATOM 684 C C . GLY A 1 92 ? -0.220 -5.294 5.322 1.00 94.50 92 GLY A C 1
ATOM 685 O O . GLY A 1 92 ? -1.097 -4.604 4.810 1.00 94.50 92 GLY A O 1
ATOM 686 N N . GLU A 1 93 ? -0.349 -6.607 5.496 1.00 94.62 93 GLU A N 1
ATOM 687 C CA . GLU A 1 93 ? -1.554 -7.339 5.134 1.00 94.62 93 GLU A CA 1
ATOM 688 C C . GLU A 1 93 ? -2.745 -6.866 5.971 1.00 94.62 93 GLU A C 1
ATOM 690 O O . GLU A 1 93 ? -2.657 -6.775 7.199 1.00 94.62 93 GLU A O 1
ATOM 695 N N . LEU A 1 94 ? -3.852 -6.531 5.305 1.00 92.94 94 LEU A N 1
ATOM 696 C CA . LEU A 1 94 ? -5.062 -6.042 5.958 1.00 92.94 94 LEU A CA 1
ATOM 697 C C . LEU A 1 94 ? -5.916 -7.214 6.436 1.00 92.94 94 LEU A C 1
ATOM 699 O O . LEU A 1 94 ? -6.360 -8.039 5.640 1.00 92.94 94 LEU A O 1
ATOM 703 N N . VAL A 1 95 ? -6.204 -7.239 7.735 1.00 94.62 95 VAL A N 1
ATOM 704 C CA . VAL A 1 95 ? -7.097 -8.231 8.341 1.00 94.62 95 VAL A CA 1
ATOM 705 C C . VAL A 1 95 ? -8.308 -7.564 8.979 1.00 94.62 95 VAL A C 1
ATOM 707 O O . VAL A 1 95 ? -8.221 -6.468 9.538 1.00 94.62 95 VAL A O 1
ATOM 710 N N . GLU A 1 96 ? -9.453 -8.234 8.907 1.00 94.12 96 GLU A N 1
ATOM 711 C CA . GLU A 1 96 ? -10.674 -7.821 9.596 1.00 94.12 96 GLU A CA 1
ATOM 712 C C . GLU A 1 96 ? -10.642 -8.356 11.033 1.00 94.12 96 GLU A C 1
ATOM 714 O O . GLU A 1 96 ? -10.440 -9.547 11.259 1.00 94.12 96 GLU A O 1
ATOM 719 N N . VAL A 1 97 ? -10.846 -7.489 12.019 1.00 94.81 97 VAL A N 1
ATOM 720 C CA . VAL A 1 97 ? -10.894 -7.846 13.439 1.00 94.81 97 VAL A CA 1
ATOM 721 C C . VAL A 1 97 ? -12.342 -8.136 13.822 1.00 94.81 97 VAL A C 1
ATOM 723 O O . VAL A 1 97 ? -13.188 -7.244 13.819 1.00 94.81 97 VAL A O 1
ATOM 726 N N . ARG A 1 98 ? -12.624 -9.390 14.186 1.00 93.69 98 ARG A N 1
ATOM 727 C CA . ARG A 1 98 ? -13.977 -9.879 14.513 1.00 93.69 98 ARG A CA 1
ATOM 728 C C . ARG A 1 98 ? -14.247 -10.036 16.002 1.00 93.69 98 ARG A C 1
ATOM 730 O O . ARG A 1 98 ? -15.398 -10.159 16.407 1.00 93.69 98 ARG A O 1
ATOM 737 N N . GLY A 1 99 ? -13.204 -10.039 16.820 1.00 93.00 99 GLY A N 1
ATOM 738 C CA . GLY A 1 99 ? -13.344 -10.150 18.263 1.00 93.00 99 GLY A CA 1
ATOM 739 C C . GLY A 1 99 ? -12.003 -10.191 18.969 1.00 93.00 99 GLY A C 1
ATOM 740 O O . GLY A 1 99 ? -10.946 -10.253 18.342 1.00 93.00 99 GLY A O 1
ATOM 741 N N . GLU A 1 100 ? -12.061 -10.192 20.290 1.00 94.44 100 GLU A N 1
ATOM 742 C CA . GLU A 1 100 ? -10.898 -10.267 21.161 1.00 94.44 100 GLU A CA 1
ATOM 743 C C . GLU A 1 100 ? -11.158 -11.315 22.241 1.00 94.44 100 GLU A C 1
ATOM 745 O O . GLU A 1 100 ? -12.267 -11.436 22.766 1.00 94.44 100 GLU A O 1
ATOM 750 N N . ARG A 1 101 ? -10.143 -12.126 22.536 1.00 93.69 101 ARG A N 1
ATOM 751 C CA . ARG A 1 101 ? -10.198 -13.162 23.562 1.00 93.69 101 ARG A CA 1
ATOM 752 C C . ARG A 1 101 ? -8.845 -13.247 24.251 1.00 93.69 101 ARG A C 1
ATOM 754 O O . ARG A 1 101 ? -7.890 -13.753 23.662 1.00 93.69 101 ARG A O 1
ATOM 761 N N . MET A 1 102 ? -8.797 -12.844 25.522 1.00 90.69 102 MET A N 1
ATOM 762 C CA . MET A 1 102 ? -7.533 -12.667 26.253 1.00 90.69 102 MET A CA 1
ATOM 763 C C . MET A 1 102 ? -6.607 -11.733 25.447 1.00 90.69 102 MET A C 1
ATOM 765 O O . MET A 1 102 ? -7.097 -10.808 24.815 1.00 90.69 102 MET A O 1
ATOM 769 N N . ASP A 1 103 ? -5.306 -12.017 25.369 1.00 93.94 103 ASP A N 1
ATOM 770 C CA . ASP A 1 103 ? -4.341 -11.223 24.588 1.00 93.94 103 ASP A CA 1
ATOM 771 C C . ASP A 1 103 ? -4.314 -11.566 23.081 1.00 93.94 103 ASP A C 1
ATOM 773 O O . ASP A 1 103 ? -3.275 -11.434 22.417 1.00 93.94 103 ASP A O 1
ATOM 777 N N . TYR A 1 104 ? -5.420 -12.079 22.532 1.00 95.81 104 TYR A N 1
ATOM 778 C CA . TYR A 1 104 ? -5.529 -12.481 21.129 1.00 95.81 104 TYR A CA 1
ATOM 779 C C . TYR A 1 104 ? -6.705 -11.809 20.434 1.00 95.81 104 TYR A C 1
ATOM 781 O O . TYR A 1 104 ? -7.820 -11.779 20.950 1.00 95.81 104 TYR A O 1
ATOM 789 N N . LEU A 1 105 ? -6.471 -11.377 19.201 1.00 96.31 105 LEU A N 1
ATOM 790 C CA . LEU A 1 105 ? -7.510 -10.921 18.291 1.00 96.31 105 LEU A CA 1
ATOM 791 C C . LEU A 1 105 ? -7.966 -12.089 17.427 1.00 96.31 105 LEU A C 1
ATOM 793 O O . LEU A 1 105 ? -7.139 -12.801 16.853 1.00 96.31 105 LEU A O 1
ATOM 797 N N . GLN A 1 106 ? -9.280 -12.270 17.330 1.00 96.44 106 GLN A N 1
ATOM 798 C CA . GLN A 1 106 ? -9.897 -13.097 16.306 1.00 96.44 106 GLN A CA 1
ATOM 799 C C . GLN A 1 106 ? -9.952 -12.280 15.020 1.00 96.44 106 GLN A C 1
ATOM 801 O O . GLN A 1 106 ? -10.641 -11.260 14.956 1.00 96.44 106 GLN A O 1
ATOM 806 N N . VAL A 1 107 ? -9.223 -12.730 14.007 1.00 96.81 107 VAL A N 1
ATOM 807 C CA . VAL A 1 107 ? -9.080 -12.023 12.736 1.00 96.81 107 VAL A CA 1
ATOM 808 C C . VAL A 1 107 ? -9.562 -12.877 11.575 1.00 96.81 107 VAL A C 1
ATOM 810 O O . VAL A 1 107 ? -9.558 -14.109 11.646 1.00 96.81 107 VAL A O 1
ATOM 813 N N . TRP A 1 108 ? -9.976 -12.207 10.509 1.00 96.00 108 TRP A N 1
ATOM 814 C CA . TRP A 1 108 ? -10.305 -12.803 9.228 1.00 96.00 108 TRP A CA 1
ATOM 815 C C . TRP A 1 108 ? -9.364 -12.247 8.160 1.00 96.00 108 TRP A C 1
ATOM 817 O O . TRP A 1 108 ? -9.343 -11.042 7.902 1.00 96.00 108 TRP A O 1
ATOM 827 N N . ASP A 1 109 ? -8.569 -13.137 7.575 1.00 93.94 109 ASP A N 1
ATOM 828 C CA . ASP A 1 109 ? -7.783 -12.864 6.377 1.00 93.94 109 ASP A CA 1
ATOM 829 C C . ASP A 1 109 ? -8.725 -12.929 5.169 1.00 93.94 109 ASP A C 1
ATOM 831 O O . ASP A 1 109 ? -9.294 -13.982 4.864 1.00 93.94 109 ASP A O 1
ATOM 835 N N . LEU A 1 110 ?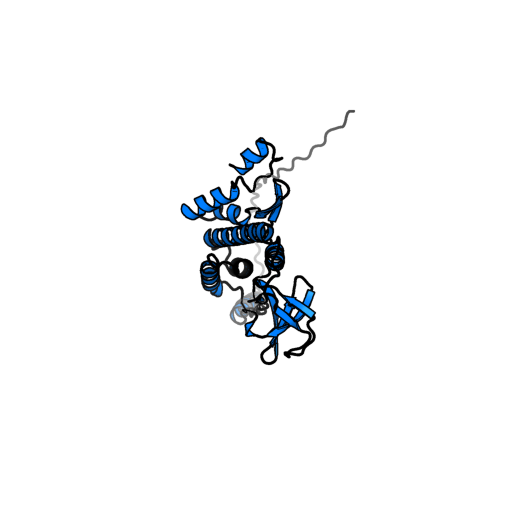 -8.912 -11.781 4.515 1.00 88.06 110 LEU A N 1
ATOM 836 C CA . LEU A 1 110 ? -9.777 -11.632 3.346 1.00 88.06 110 LEU A CA 1
ATOM 837 C C . LEU A 1 110 ? -9.190 -12.308 2.102 1.00 88.06 110 LEU A C 1
ATOM 839 O O . LEU A 1 110 ? -9.952 -12.852 1.312 1.00 88.06 110 LEU A O 1
ATOM 843 N N . ALA A 1 111 ? -7.865 -12.316 1.938 1.00 86.88 111 ALA A N 1
ATOM 844 C CA . ALA A 1 111 ? -7.212 -12.877 0.758 1.00 86.88 111 ALA A CA 1
ATOM 845 C C . ALA A 1 111 ? -7.298 -14.408 0.734 1.00 86.88 111 ALA A C 1
ATOM 847 O O . ALA A 1 111 ? -7.423 -15.016 -0.327 1.00 86.88 111 ALA A O 1
ATOM 848 N N . ARG A 1 112 ? -7.245 -15.041 1.912 1.00 90.81 112 ARG A N 1
ATOM 849 C CA . ARG A 1 112 ? -7.314 -16.508 2.054 1.00 90.81 112 ARG A CA 1
ATOM 850 C C . ARG A 1 112 ? -8.659 -17.014 2.563 1.00 90.81 112 ARG A C 1
ATOM 852 O O . ARG A 1 112 ? -8.777 -18.213 2.823 1.00 90.81 112 ARG A O 1
ATOM 859 N N . GLU A 1 113 ? -9.622 -16.112 2.758 1.00 93.56 113 GLU A N 1
ATOM 860 C CA . GLU A 1 113 ? -10.941 -16.375 3.349 1.00 93.56 113 GLU A CA 1
ATOM 861 C C . GLU A 1 113 ? -10.849 -17.238 4.616 1.00 93.56 113 GLU A C 1
ATOM 863 O O . GLU A 1 113 ? -11.552 -18.238 4.793 1.00 93.56 113 GLU A O 1
ATOM 868 N N . ARG A 1 114 ? -9.909 -16.881 5.499 1.00 94.81 114 ARG A N 1
ATOM 869 C CA . ARG A 1 114 ? -9.517 -17.730 6.624 1.00 94.81 114 ARG A CA 1
ATOM 870 C C . ARG A 1 114 ? -9.542 -16.977 7.940 1.00 94.81 114 ARG A C 1
ATOM 872 O O . ARG A 1 114 ? -8.830 -15.998 8.144 1.00 94.81 114 ARG A O 1
ATOM 879 N N . GLY A 1 115 ? -10.326 -17.506 8.873 1.00 95.62 115 GLY A N 1
ATOM 880 C CA . GLY A 1 115 ? -10.359 -17.044 10.253 1.00 95.62 115 GLY A CA 1
ATOM 881 C C . GLY A 1 115 ? -9.260 -17.666 11.108 1.00 95.62 115 GLY A C 1
ATOM 882 O O . GLY A 1 115 ? -8.879 -18.824 10.920 1.00 95.62 115 GLY A O 1
ATOM 883 N N . GLY A 1 116 ? -8.796 -16.918 12.101 1.00 96.25 116 GLY A N 1
ATOM 884 C CA . GLY A 1 116 ? -7.901 -17.429 13.131 1.00 96.25 116 GLY A CA 1
ATOM 885 C C . GLY A 1 116 ? -7.628 -16.404 14.222 1.00 96.25 116 GLY A C 1
ATOM 886 O O . GLY A 1 116 ? -8.350 -15.421 14.370 1.00 96.25 116 GLY A O 1
ATOM 887 N N . TYR A 1 117 ? -6.581 -16.654 14.997 1.00 97.12 117 TYR A N 1
ATOM 888 C CA . TYR A 1 117 ? -6.167 -15.832 16.122 1.00 97.12 117 TYR A CA 1
ATOM 889 C C . TYR A 1 117 ? -4.721 -15.373 15.966 1.00 97.12 117 TYR A C 1
ATOM 891 O O . TYR A 1 117 ? -3.838 -16.163 15.625 1.00 97.12 117 TYR A O 1
ATOM 899 N N . VAL A 1 118 ? -4.481 -14.108 16.291 1.00 96.62 118 VAL A N 1
ATOM 900 C CA . VAL A 1 118 ? -3.155 -13.479 16.370 1.00 96.62 118 VAL A CA 1
ATOM 901 C C . VAL A 1 118 ? -3.009 -12.772 17.712 1.00 96.62 118 VAL A C 1
ATOM 903 O O . VAL A 1 118 ? -4.008 -12.495 18.370 1.00 96.62 118 VAL A O 1
ATOM 906 N N . ARG A 1 119 ? -1.781 -12.485 18.155 1.00 95.44 119 ARG A N 1
ATOM 907 C CA . ARG A 1 119 ? -1.583 -11.683 19.375 1.00 95.44 119 ARG A CA 1
ATOM 908 C C . ARG A 1 119 ? -2.083 -10.257 19.153 1.00 95.44 119 ARG A C 1
ATOM 910 O O . ARG A 1 119 ? -1.855 -9.708 18.080 1.00 95.44 119 ARG A O 1
ATOM 917 N N . ALA A 1 120 ? -2.685 -9.648 20.172 1.00 92.81 120 ALA A N 1
ATOM 918 C CA . ALA A 1 120 ? -3.297 -8.326 20.044 1.00 92.81 120 ALA A CA 1
ATOM 919 C C . ALA A 1 120 ? -2.333 -7.237 19.545 1.00 92.81 120 ALA A C 1
ATOM 921 O O . ALA A 1 120 ? -2.681 -6.477 18.651 1.00 92.81 120 ALA A O 1
ATOM 922 N N . GLY A 1 121 ? -1.082 -7.227 20.019 1.00 92.25 121 GLY A N 1
ATOM 923 C CA . GLY A 1 121 ? -0.068 -6.265 19.562 1.00 92.25 121 GLY A CA 1
ATOM 924 C C . GLY A 1 121 ? 0.472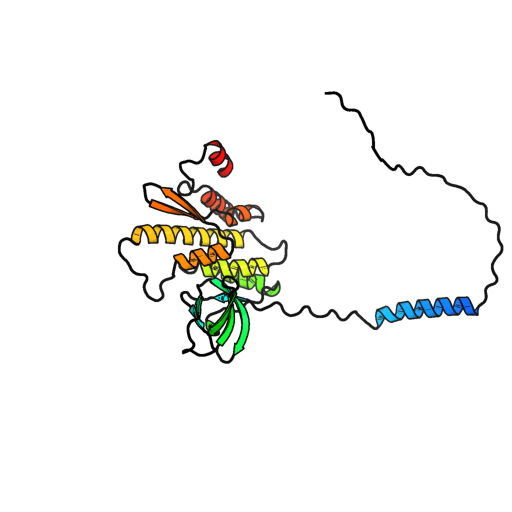 -6.492 18.143 1.00 92.25 121 GLY A C 1
ATOM 925 O O . GLY A 1 121 ? 1.268 -5.689 17.666 1.00 92.25 121 GLY A O 1
ATOM 926 N N . ALA A 1 122 ? 0.090 -7.580 17.467 1.00 94.00 122 ALA A N 1
ATOM 927 C CA . ALA A 1 122 ? 0.602 -7.907 16.137 1.00 94.00 122 ALA A CA 1
ATOM 928 C C . ALA A 1 122 ? -0.175 -7.234 14.993 1.00 94.00 122 ALA A C 1
ATOM 930 O O . ALA A 1 122 ? 0.302 -7.226 13.859 1.00 94.00 122 ALA A O 1
ATOM 931 N N . VAL A 1 123 ? -1.352 -6.676 15.282 1.00 94.94 123 VAL A N 1
ATOM 932 C CA . VAL A 1 123 ? -2.200 -5.956 14.326 1.00 94.94 123 VAL A CA 1
ATOM 933 C C . VAL A 1 123 ? -2.496 -4.583 14.907 1.00 94.94 123 VAL A C 1
ATOM 935 O O . VAL A 1 123 ? -2.945 -4.474 16.047 1.00 94.94 123 VAL A O 1
ATOM 938 N N . ARG A 1 124 ? -2.266 -3.522 14.131 1.00 92.06 124 ARG A N 1
ATOM 939 C CA . ARG A 1 124 ? -2.725 -2.186 14.517 1.00 92.06 124 ARG A CA 1
ATOM 940 C C . ARG A 1 124 ? -4.172 -2.055 14.078 1.00 92.06 124 ARG A C 1
ATOM 942 O O . ARG A 1 124 ? -4.441 -1.864 12.901 1.00 92.06 124 ARG A O 1
ATOM 949 N N . THR A 1 125 ? -5.099 -2.161 15.017 1.00 91.06 125 THR A N 1
ATOM 950 C CA . THR A 1 125 ? -6.517 -1.930 14.738 1.00 91.06 125 THR A CA 1
ATOM 951 C C . THR A 1 125 ? -6.737 -0.470 14.350 1.00 91.06 125 THR A C 1
ATOM 953 O O . THR A 1 125 ? -6.327 0.425 15.087 1.00 91.06 125 THR A O 1
ATOM 956 N N . LEU A 1 126 ? -7.375 -0.248 13.203 1.00 87.69 126 LEU A N 1
ATOM 957 C CA . LEU A 1 126 ? -7.748 1.065 12.685 1.00 87.69 126 LEU A CA 1
ATOM 958 C C . LEU A 1 126 ? -9.271 1.118 12.519 1.00 87.69 126 LEU A C 1
ATOM 960 O O . LEU A 1 126 ? -9.907 0.104 12.196 1.00 87.69 126 LEU A O 1
ATOM 964 N N . ALA A 1 127 ? -9.865 2.292 12.713 1.00 83.44 127 ALA A N 1
ATOM 965 C CA . ALA A 1 127 ? -11.241 2.548 12.323 1.00 83.44 127 ALA A CA 1
ATOM 966 C C . ALA A 1 127 ? -11.206 3.571 11.181 1.00 83.44 127 ALA A C 1
ATOM 968 O O . ALA A 1 127 ? -11.018 4.754 11.442 1.00 83.44 127 ALA A O 1
ATOM 969 N N . PRO A 1 128 ? -11.378 3.155 9.909 1.00 81.88 128 PRO A N 1
ATOM 970 C CA . PRO A 1 128 ? -11.217 4.043 8.759 1.00 81.88 128 PRO A CA 1
ATOM 971 C C . PRO A 1 128 ? -12.376 5.046 8.685 1.00 81.88 128 PRO A C 1
ATOM 973 O O . PRO A 1 128 ? -13.319 4.895 7.911 1.00 81.88 128 PRO A O 1
ATOM 976 N N . THR A 1 129 ? -12.313 6.044 9.553 1.00 89.75 129 THR A N 1
ATOM 977 C CA . THR A 1 129 ? -13.281 7.110 9.751 1.00 89.75 129 THR A CA 1
ATOM 978 C C . THR A 1 129 ? -12.623 8.434 9.372 1.00 89.75 129 THR A C 1
ATOM 980 O O . THR A 1 129 ? -11.403 8.565 9.501 1.00 89.75 129 THR A O 1
ATOM 983 N N . PRO A 1 130 ? -13.406 9.434 8.938 1.00 91.38 130 PRO A N 1
ATOM 984 C CA . PRO A 1 130 ? -12.877 10.754 8.604 1.00 91.38 130 PRO A CA 1
ATOM 985 C C . PRO A 1 130 ? -11.988 11.378 9.686 1.00 91.38 130 PRO A C 1
ATOM 987 O O . PRO A 1 130 ? -10.989 12.016 9.356 1.00 91.38 130 PRO A O 1
ATOM 990 N N . ASP A 1 131 ? -12.315 11.149 10.960 1.00 91.06 131 ASP A N 1
ATOM 991 C CA . ASP A 1 131 ? -11.608 11.730 12.105 1.00 91.06 131 ASP A CA 1
ATOM 992 C C . ASP A 1 131 ? -10.191 11.152 12.286 1.00 91.06 131 ASP A C 1
ATOM 994 O O . ASP A 1 131 ? -9.287 11.861 12.727 1.00 91.06 131 ASP A O 1
ATOM 998 N N . GLU A 1 132 ? -9.961 9.892 11.895 1.00 90.56 132 GLU A N 1
ATOM 999 C CA . GLU A 1 132 ? -8.645 9.235 11.981 1.00 90.56 132 GLU A CA 1
ATOM 1000 C C . GLU A 1 132 ? -7.734 9.550 10.780 1.00 90.56 132 GLU A C 1
ATOM 1002 O O . GLU A 1 132 ? -6.521 9.321 10.837 1.00 90.56 132 GLU A O 1
ATOM 1007 N N . ALA A 1 133 ? -8.274 10.095 9.683 1.00 93.56 133 ALA A N 1
ATOM 1008 C CA . ALA A 1 133 ? -7.524 10.303 8.442 1.00 93.56 133 ALA A CA 1
ATOM 1009 C C . ALA A 1 133 ? -6.222 11.128 8.612 1.00 93.56 133 ALA A C 1
ATOM 1011 O O . ALA A 1 133 ? -5.204 10.739 8.030 1.00 93.56 133 ALA A O 1
ATOM 1012 N N . PRO A 1 134 ? -6.172 12.216 9.413 1.00 93.69 134 PRO A N 1
ATOM 1013 C CA . PRO A 1 134 ? -4.930 12.959 9.637 1.00 93.69 134 PRO A CA 1
ATOM 1014 C C . PRO A 1 134 ? -3.847 12.148 10.365 1.00 93.69 134 PRO A C 1
ATOM 1016 O O . PRO A 1 134 ? -2.666 12.272 10.030 1.00 93.69 134 PRO A O 1
ATOM 1019 N N . GLU A 1 135 ? -4.225 11.303 11.332 1.00 93.50 135 GLU A N 1
ATOM 1020 C CA . GLU A 1 135 ? -3.282 10.430 12.048 1.00 93.50 135 GLU A CA 1
ATOM 1021 C C . GLU A 1 135 ? -2.727 9.351 11.110 1.00 93.50 135 GLU A C 1
ATOM 1023 O O . GLU A 1 135 ? -1.518 9.108 11.077 1.00 93.50 135 GLU A O 1
ATOM 1028 N N . LEU A 1 136 ? -3.589 8.755 10.280 1.00 94.56 136 LEU A N 1
ATOM 1029 C CA . LEU A 1 136 ? -3.171 7.784 9.269 1.00 94.56 136 LEU A CA 1
ATOM 1030 C C . LEU A 1 136 ? -2.187 8.402 8.271 1.00 94.56 136 LEU A C 1
ATOM 1032 O O . LEU A 1 136 ? -1.159 7.794 7.978 1.00 94.56 136 LEU A O 1
ATOM 1036 N N . LEU A 1 137 ? -2.438 9.630 7.805 1.00 95.81 137 LEU A N 1
ATOM 1037 C CA . LEU A 1 137 ? -1.509 10.338 6.920 1.00 95.81 137 LEU A CA 1
ATOM 1038 C C . LEU A 1 137 ? -0.161 10.614 7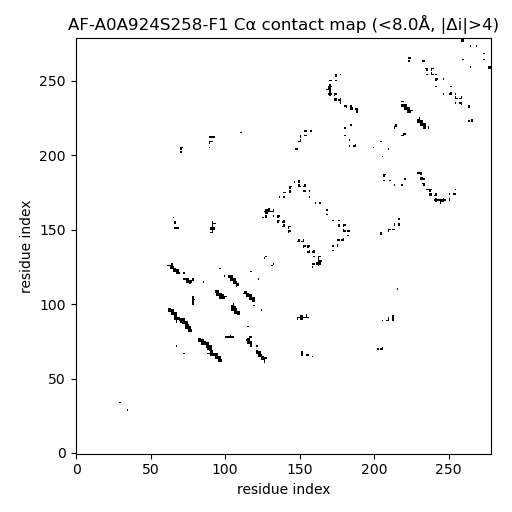.606 1.00 95.81 137 LEU A C 1
ATOM 1040 O O . LEU A 1 137 ? 0.887 10.488 6.973 1.00 95.81 137 LEU A O 1
ATOM 1044 N N . ALA A 1 138 ? -0.152 10.936 8.904 1.00 96.25 138 ALA A N 1
ATOM 1045 C CA . ALA A 1 138 ? 1.090 11.080 9.664 1.00 96.25 138 ALA A CA 1
ATOM 1046 C C . ALA A 1 138 ? 1.888 9.765 9.723 1.00 96.25 138 ALA A C 1
ATOM 1048 O O . ALA A 1 138 ? 3.112 9.777 9.568 1.00 96.25 138 ALA A O 1
ATOM 1049 N N . LEU A 1 139 ? 1.209 8.624 9.870 1.00 95.44 139 LEU A N 1
ATOM 1050 C CA . LEU A 1 139 ? 1.855 7.314 9.820 1.00 95.44 139 LEU A CA 1
ATOM 1051 C C . LEU A 1 139 ? 2.375 6.978 8.412 1.00 95.44 139 LEU A C 1
ATOM 1053 O O . LEU A 1 139 ? 3.478 6.445 8.293 1.00 95.44 139 LEU A O 1
ATOM 1057 N N . VAL A 1 140 ? 1.650 7.347 7.350 1.00 96.94 140 VAL A N 1
ATOM 1058 C CA . VAL A 1 140 ? 2.140 7.226 5.963 1.00 96.94 140 VAL A CA 1
ATOM 1059 C C . VAL A 1 140 ? 3.430 8.025 5.774 1.00 96.94 140 VAL A C 1
ATOM 1061 O O . VAL A 1 140 ? 4.405 7.479 5.262 1.00 96.94 140 VAL A O 1
ATOM 1064 N N . ARG A 1 141 ? 3.483 9.281 6.241 1.00 96.62 141 ARG A N 1
ATOM 1065 C CA . ARG A 1 141 ? 4.701 10.114 6.196 1.00 96.62 141 ARG A CA 1
ATOM 1066 C C . ARG A 1 141 ? 5.869 9.450 6.917 1.00 96.62 141 ARG A C 1
ATOM 1068 O O . ARG A 1 141 ? 6.971 9.410 6.384 1.00 96.62 141 ARG A O 1
ATOM 1075 N N . PHE A 1 142 ? 5.623 8.898 8.104 1.00 96.44 142 PHE A N 1
ATOM 1076 C CA . PHE A 1 142 ? 6.652 8.205 8.878 1.00 96.44 142 PHE A CA 1
ATOM 1077 C C . PHE A 1 142 ? 7.176 6.946 8.170 1.00 96.44 142 PHE A C 1
ATOM 1079 O O . PHE A 1 142 ? 8.379 6.689 8.161 1.00 96.44 142 PHE A O 1
ATOM 1086 N N . LEU A 1 143 ? 6.287 6.152 7.568 1.00 96.50 143 LEU A N 1
ATOM 1087 C CA . LEU A 1 143 ? 6.656 4.903 6.895 1.00 96.50 143 LEU A CA 1
ATOM 1088 C C . LEU A 1 143 ? 7.257 5.125 5.505 1.00 96.50 143 LEU A C 1
ATOM 1090 O O . LEU A 1 143 ? 8.028 4.282 5.041 1.00 96.50 143 LEU A O 1
ATOM 1094 N N . ARG A 1 144 ? 6.964 6.266 4.870 1.00 96.62 144 ARG A N 1
ATOM 1095 C CA . ARG A 1 144 ? 7.450 6.632 3.536 1.00 96.62 144 ARG A CA 1
ATOM 1096 C C . ARG A 1 144 ? 8.947 6.408 3.383 1.00 96.62 144 ARG A C 1
ATOM 1098 O O . ARG A 1 144 ? 9.349 5.812 2.388 1.00 96.62 144 ARG A O 1
ATOM 1105 N N . ASP A 1 145 ? 9.753 6.835 4.349 1.00 93.25 145 ASP A N 1
ATOM 1106 C CA . ASP A 1 145 ? 11.219 6.804 4.252 1.00 93.25 145 ASP A CA 1
ATOM 1107 C C . ASP A 1 145 ? 11.853 5.607 4.979 1.00 93.25 145 ASP A C 1
ATOM 1109 O O . ASP A 1 145 ? 13.068 5.413 4.941 1.00 93.25 145 ASP A O 1
ATOM 1113 N N . ARG A 1 146 ? 11.038 4.750 5.607 1.00 93.25 146 ARG A N 1
ATOM 1114 C CA . ARG A 1 146 ? 11.515 3.563 6.316 1.00 93.25 146 ARG A CA 1
ATOM 1115 C C . ARG A 1 146 ? 11.643 2.380 5.355 1.00 93.25 146 ARG A C 1
ATOM 1117 O O . ARG A 1 146 ? 10.651 1.862 4.837 1.00 93.25 146 ARG A O 1
ATOM 1124 N N . SER A 1 147 ? 12.877 1.946 5.108 1.00 89.88 147 SER A N 1
ATOM 1125 C CA . SER A 1 147 ? 13.138 0.741 4.321 1.00 89.88 147 SER A CA 1
ATOM 1126 C C . SER A 1 147 ? 12.750 -0.519 5.099 1.00 89.88 147 SER A C 1
ATOM 1128 O O . SER A 1 147 ? 12.879 -0.574 6.323 1.00 89.88 147 SER A O 1
ATOM 1130 N N . GLY A 1 148 ? 12.250 -1.537 4.399 1.00 90.44 148 GLY A N 1
ATOM 1131 C CA . GLY A 1 148 ? 11.821 -2.793 5.024 1.00 90.44 148 GLY A CA 1
ATOM 1132 C C . GLY A 1 148 ? 10.354 -2.830 5.446 1.00 90.44 148 GLY A C 1
ATOM 1133 O O . GLY A 1 148 ? 9.841 -3.921 5.670 1.00 90.44 148 GLY A O 1
ATOM 1134 N N . SER A 1 149 ? 9.690 -1.674 5.541 1.00 93.50 149 SER A N 1
ATOM 1135 C CA . SER A 1 149 ? 8.282 -1.543 5.938 1.00 93.50 149 SER A CA 1
ATOM 1136 C C . SER A 1 149 ? 7.395 -0.999 4.818 1.00 93.50 149 SER A C 1
ATOM 1138 O O . SER A 1 149 ? 6.382 -0.355 5.092 1.00 93.50 149 SER A O 1
ATOM 1140 N N . GLU A 1 150 ? 7.783 -1.194 3.557 1.00 96.44 150 GLU A N 1
ATOM 1141 C CA . GLU A 1 150 ? 7.052 -0.669 2.401 1.00 96.44 150 GLU A CA 1
ATOM 1142 C C . GLU A 1 150 ? 5.623 -1.220 2.359 1.00 96.44 150 GLU A C 1
ATOM 1144 O O . GLU A 1 150 ? 4.678 -0.442 2.259 1.00 96.44 150 GLU A O 1
ATOM 1149 N N . SER A 1 151 ? 5.441 -2.533 2.532 1.00 95.88 151 SER A N 1
ATOM 1150 C CA . SER A 1 151 ? 4.109 -3.150 2.575 1.00 95.88 151 SER A CA 1
ATOM 1151 C C . SER A 1 151 ? 3.261 -2.629 3.740 1.00 95.88 151 SER A C 1
ATOM 1153 O O . SER A 1 151 ? 2.074 -2.368 3.551 1.00 95.88 151 SER A O 1
ATOM 1155 N N . LEU A 1 152 ? 3.858 -2.392 4.920 1.00 96.19 152 LEU A N 1
ATOM 1156 C CA . LEU A 1 152 ? 3.161 -1.750 6.044 1.00 96.19 152 LEU A CA 1
ATOM 1157 C C . LEU A 1 152 ? 2.654 -0.365 5.660 1.00 96.19 152 LEU A C 1
ATOM 1159 O O . LEU A 1 152 ? 1.496 -0.039 5.906 1.00 96.19 152 LEU A O 1
ATOM 1163 N N . GLY A 1 153 ? 3.530 0.447 5.069 1.00 96.62 153 GLY A N 1
ATOM 1164 C CA . GLY A 1 153 ? 3.194 1.799 4.650 1.00 96.62 153 GLY A CA 1
ATOM 1165 C C . GLY A 1 153 ? 2.108 1.823 3.582 1.00 96.62 153 GLY A C 1
ATOM 1166 O O . GLY A 1 153 ? 1.206 2.653 3.666 1.00 96.62 153 GLY A O 1
ATOM 1167 N N . LEU A 1 154 ? 2.128 0.877 2.641 1.00 97.12 154 LEU A N 1
ATOM 1168 C CA . LEU A 1 154 ? 1.069 0.703 1.643 1.00 97.12 154 LEU A CA 1
ATOM 1169 C C . LEU A 1 154 ? -0.261 0.288 2.295 1.00 97.12 154 LEU A C 1
ATOM 1171 O O . LEU A 1 154 ? -1.298 0.857 1.963 1.00 97.12 154 LEU A O 1
ATOM 1175 N N . GLY A 1 155 ? -0.244 -0.630 3.268 1.00 95.12 155 GLY A N 1
ATOM 1176 C CA . GLY A 1 155 ? -1.441 -1.029 4.018 1.00 95.12 155 GLY A CA 1
ATOM 1177 C C . GLY A 1 155 ? -2.051 0.121 4.829 1.00 95.12 155 GLY A C 1
ATOM 1178 O O . GLY A 1 155 ? -3.267 0.321 4.822 1.00 95.12 155 GLY A O 1
ATOM 1179 N N . VAL A 1 156 ? -1.216 0.940 5.478 1.00 95.94 156 VAL A N 1
ATOM 1180 C CA . VAL A 1 156 ? -1.662 2.163 6.170 1.00 95.94 156 VAL A CA 1
ATOM 1181 C C . VAL A 1 156 ? -2.191 3.198 5.174 1.00 95.94 156 VAL A C 1
ATOM 1183 O O . VAL A 1 156 ? -3.216 3.824 5.438 1.00 95.94 156 VAL A O 1
ATOM 1186 N N . ALA A 1 157 ? -1.541 3.369 4.020 1.00 95.88 157 ALA A N 1
ATOM 1187 C CA . ALA A 1 157 ? -2.008 4.284 2.982 1.00 95.88 157 ALA A CA 1
ATOM 1188 C C . ALA A 1 157 ? -3.373 3.861 2.420 1.00 95.88 157 ALA A C 1
ATOM 1190 O O . ALA A 1 157 ? -4.245 4.706 2.248 1.00 95.88 157 ALA A O 1
ATOM 1191 N N . ALA A 1 158 ? -3.614 2.562 2.230 1.00 93.75 158 ALA A N 1
ATOM 1192 C CA . ALA A 1 158 ? -4.928 2.047 1.851 1.00 93.75 158 ALA A CA 1
ATOM 1193 C C . ALA A 1 158 ? -5.998 2.354 2.917 1.00 93.75 158 ALA A C 1
ATOM 1195 O O . ALA A 1 158 ? -7.110 2.767 2.582 1.00 93.75 158 ALA A O 1
ATOM 1196 N N . ALA A 1 159 ? -5.659 2.226 4.206 1.00 93.19 159 ALA A N 1
ATOM 1197 C CA . ALA A 1 159 ? -6.551 2.632 5.292 1.00 93.19 159 ALA A CA 1
ATOM 1198 C C . ALA A 1 159 ? -6.828 4.147 5.276 1.00 93.19 159 ALA A C 1
ATOM 1200 O O . ALA A 1 159 ? -7.978 4.550 5.448 1.00 93.19 159 ALA A O 1
ATOM 1201 N N . TYR A 1 160 ? -5.813 4.977 5.004 1.00 94.81 160 TYR A N 1
ATOM 1202 C CA . TYR A 1 160 ? -5.977 6.422 4.818 1.00 94.81 160 TYR A CA 1
ATOM 1203 C C . TYR A 1 160 ? -6.914 6.743 3.649 1.00 94.81 160 TYR A C 1
ATOM 1205 O O . TYR A 1 160 ? -7.851 7.511 3.831 1.00 94.81 160 TYR A O 1
ATOM 1213 N N . LEU A 1 161 ? -6.718 6.131 2.476 1.00 93.44 161 LEU A N 1
ATOM 1214 C CA . LEU A 1 161 ? -7.570 6.361 1.303 1.00 93.44 161 LEU A CA 1
ATOM 1215 C C . LEU A 1 161 ? -9.032 5.970 1.562 1.00 93.44 161 LEU A C 1
ATOM 1217 O O . LEU A 1 161 ? -9.938 6.601 1.025 1.00 93.44 161 LEU A O 1
ATOM 1221 N N . LYS A 1 162 ? -9.269 4.960 2.409 1.00 92.00 162 LYS A N 1
ATOM 1222 C CA . LYS A 1 162 ? -10.614 4.565 2.850 1.00 92.00 162 LYS A CA 1
ATOM 1223 C C . LYS A 1 162 ? -11.224 5.536 3.869 1.00 92.00 162 LYS A C 1
ATOM 1225 O O . LYS A 1 162 ? -12.439 5.702 3.886 1.00 92.00 162 LYS A O 1
ATOM 1230 N N . ALA A 1 163 ? -10.399 6.125 4.731 1.00 92.94 163 ALA A N 1
ATOM 1231 C CA . ALA A 1 163 ? -10.817 7.031 5.799 1.00 92.94 163 ALA A CA 1
ATOM 1232 C C . ALA A 1 163 ? -11.028 8.475 5.315 1.00 92.94 163 ALA A C 1
ATOM 1234 O O . ALA A 1 163 ? -11.912 9.175 5.807 1.00 92.94 163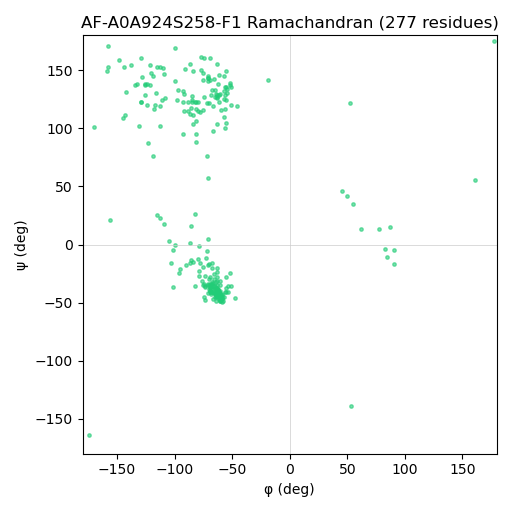 ALA A O 1
ATOM 1235 N N . ALA A 1 164 ? -10.205 8.929 4.369 1.00 93.81 164 ALA A N 1
ATOM 1236 C CA . ALA A 1 164 ? -10.190 10.299 3.888 1.00 93.81 164 ALA A CA 1
ATOM 1237 C C . ALA A 1 164 ? -11.521 10.665 3.201 1.00 93.81 164 ALA A C 1
ATOM 1239 O O . ALA A 1 164 ? -11.967 9.950 2.299 1.00 93.81 164 ALA A O 1
ATOM 1240 N N . PRO A 1 165 ? -12.150 11.794 3.574 1.00 91.12 165 PRO A N 1
ATOM 1241 C CA . PRO A 1 165 ? -13.316 12.300 2.865 1.00 91.12 165 PRO A CA 1
ATOM 1242 C C . PRO A 1 165 ? -13.063 12.501 1.364 1.00 91.12 165 PRO A C 1
ATOM 1244 O O . PRO A 1 165 ? -11.966 12.849 0.917 1.00 91.12 165 PRO A O 1
ATOM 1247 N N . ALA A 1 166 ? -14.114 12.330 0.563 1.00 86.88 166 ALA A N 1
ATOM 1248 C CA . ALA A 1 166 ? -14.035 12.602 -0.866 1.00 86.88 166 ALA A CA 1
ATOM 1249 C C . ALA A 1 166 ? -13.603 14.060 -1.113 1.00 86.88 166 ALA A C 1
ATOM 1251 O O . ALA A 1 166 ? -14.138 14.991 -0.512 1.00 86.88 166 ALA A O 1
ATOM 1252 N N . GLY A 1 167 ? -12.627 14.256 -2.001 1.00 86.62 167 GLY A N 1
ATOM 1253 C CA . GLY A 1 167 ? -12.084 15.577 -2.329 1.00 86.62 167 GLY A CA 1
ATOM 1254 C C . GLY A 1 167 ? -11.014 16.112 -1.370 1.00 86.62 167 GLY A C 1
ATOM 1255 O O . GLY A 1 167 ? -10.447 17.160 -1.662 1.00 86.62 167 GLY A O 1
ATOM 1256 N N . THR A 1 168 ? -10.686 15.414 -0.271 1.00 90.19 168 THR A N 1
ATOM 1257 C CA . THR A 1 168 ? -9.601 15.828 0.647 1.00 90.19 168 THR A CA 1
ATOM 1258 C C . THR A 1 168 ? -8.301 15.048 0.456 1.00 90.19 168 THR A C 1
ATOM 1260 O O . THR A 1 168 ? -7.313 15.335 1.130 1.00 90.19 168 THR A O 1
ATOM 1263 N N . ILE A 1 169 ? -8.289 14.042 -0.422 1.00 92.81 169 ILE A N 1
ATOM 1264 C CA . ILE A 1 169 ? -7.091 13.255 -0.731 1.00 92.81 169 ILE A CA 1
ATOM 1265 C C . ILE A 1 169 ? -6.116 14.138 -1.515 1.00 92.81 169 ILE A C 1
ATOM 1267 O O . ILE A 1 169 ? -6.447 14.656 -2.582 1.00 92.81 169 ILE A O 1
ATOM 1271 N N . THR A 1 170 ? -4.912 14.312 -0.976 1.00 91.38 170 THR A N 1
ATOM 1272 C CA . THR A 1 170 ? -3.864 15.150 -1.568 1.00 91.38 170 THR A CA 1
ATOM 1273 C C . THR A 1 170 ? -2.833 14.318 -2.332 1.00 91.38 170 THR A C 1
ATOM 1275 O O . THR A 1 170 ? -2.773 13.093 -2.212 1.00 91.38 170 THR A O 1
ATOM 1278 N N . ALA A 1 171 ? -1.969 15.003 -3.089 1.00 94.81 171 ALA A N 1
ATOM 1279 C CA . ALA A 1 171 ? -0.841 14.411 -3.815 1.00 94.81 171 ALA A CA 1
ATOM 1280 C C . ALA A 1 171 ? 0.098 13.601 -2.914 1.00 94.81 171 ALA A C 1
ATOM 1282 O O . ALA A 1 171 ? 0.753 12.664 -3.360 1.00 94.81 171 ALA A O 1
ATOM 1283 N N . GLU A 1 172 ? 0.167 13.968 -1.637 1.00 95.06 172 GLU A N 1
ATOM 1284 C CA . GLU A 1 172 ? 1.139 13.439 -0.695 1.00 95.06 172 GLU A CA 1
ATOM 1285 C C . GLU A 1 172 ? 0.989 11.939 -0.442 1.00 95.06 172 GLU A C 1
ATOM 1287 O O . GLU A 1 172 ? 1.992 11.226 -0.397 1.00 95.06 172 GLU A O 1
ATOM 1292 N N . ALA A 1 173 ? -0.244 11.448 -0.299 1.00 95.00 173 ALA A N 1
ATOM 1293 C CA . ALA A 1 173 ? -0.478 10.027 -0.065 1.00 95.00 173 ALA A CA 1
ATOM 1294 C C . ALA A 1 173 ? -0.021 9.189 -1.266 1.00 95.00 173 ALA A C 1
ATOM 1296 O O . ALA A 1 173 ? 0.662 8.180 -1.097 1.00 95.00 173 ALA A O 1
ATOM 1297 N N . PHE A 1 174 ? -0.329 9.654 -2.477 1.00 96.44 174 PHE A N 1
ATOM 1298 C CA . PHE A 1 174 ? 0.067 8.997 -3.718 1.00 96.44 174 PHE A CA 1
ATOM 1299 C C . PHE A 1 174 ? 1.582 9.055 -3.961 1.00 96.44 174 PHE A C 1
ATOM 1301 O O . PHE A 1 174 ? 2.185 8.048 -4.324 1.00 96.44 174 PHE A O 1
ATOM 1308 N N . ASP A 1 175 ? 2.221 10.192 -3.679 1.00 97.00 175 ASP A N 1
ATOM 1309 C CA . ASP A 1 175 ? 3.679 10.350 -3.748 1.00 97.00 175 ASP A CA 1
ATOM 1310 C C . ASP A 1 175 ? 4.398 9.410 -2.760 1.00 97.00 175 ASP A C 1
ATOM 1312 O O . ASP A 1 175 ? 5.395 8.764 -3.104 1.00 97.00 175 ASP A O 1
ATOM 1316 N N . ALA A 1 176 ? 3.867 9.262 -1.541 1.00 97.44 176 ALA A N 1
ATOM 1317 C CA . ALA A 1 176 ? 4.389 8.318 -0.557 1.00 97.44 176 ALA A CA 1
ATOM 1318 C C . ALA A 1 176 ? 4.196 6.856 -0.995 1.00 97.44 176 ALA A C 1
ATOM 1320 O O . ALA A 1 176 ? 5.151 6.079 -0.933 1.00 97.44 176 ALA A O 1
ATOM 1321 N N . MET A 1 177 ? 3.002 6.486 -1.473 1.00 97.69 177 MET A N 1
ATOM 1322 C CA . MET A 1 177 ? 2.718 5.143 -1.994 1.00 97.69 177 MET A CA 1
ATOM 1323 C C . MET A 1 177 ? 3.644 4.776 -3.153 1.00 97.69 177 MET A C 1
ATOM 1325 O O . MET A 1 177 ? 4.274 3.721 -3.108 1.00 97.69 177 MET A O 1
ATOM 1329 N N . GLY A 1 178 ? 3.795 5.662 -4.142 1.00 96.69 178 GLY A N 1
ATOM 1330 C CA . GLY A 1 178 ? 4.700 5.448 -5.271 1.00 96.69 178 GLY A CA 1
ATOM 1331 C C . GLY A 1 178 ? 6.156 5.303 -4.826 1.00 96.69 178 GLY A C 1
ATOM 1332 O O . GLY A 1 178 ? 6.850 4.390 -5.267 1.00 96.69 178 GLY A O 1
ATOM 1333 N N . THR A 1 179 ? 6.607 6.137 -3.879 1.00 97.06 179 THR A N 1
ATOM 1334 C CA . THR A 1 179 ? 7.965 6.050 -3.310 1.00 97.06 179 THR A CA 1
ATOM 1335 C C . THR A 1 179 ? 8.212 4.691 -2.634 1.00 97.06 179 THR A C 1
ATOM 1337 O O . THR A 1 179 ? 9.280 4.099 -2.800 1.00 97.06 179 THR A O 1
ATOM 1340 N N . MET A 1 180 ? 7.241 4.181 -1.870 1.00 98.06 180 MET A N 1
ATOM 1341 C CA . MET A 1 180 ? 7.350 2.882 -1.196 1.00 98.06 180 MET A CA 1
ATOM 1342 C C . MET A 1 180 ? 7.287 1.714 -2.186 1.00 98.06 180 MET A C 1
ATOM 1344 O O . MET A 1 180 ? 8.086 0.786 -2.072 1.00 98.06 180 MET A O 1
ATOM 1348 N N . ALA A 1 181 ? 6.396 1.774 -3.179 1.00 97.75 181 ALA A N 1
ATOM 1349 C CA . ALA A 1 181 ? 6.274 0.752 -4.215 1.00 97.75 181 ALA A CA 1
ATOM 1350 C C . ALA A 1 181 ? 7.552 0.642 -5.063 1.00 97.75 181 ALA A C 1
ATOM 1352 O O . ALA A 1 181 ? 8.072 -0.459 -5.253 1.00 97.75 181 ALA A O 1
ATOM 1353 N N . GLU A 1 182 ? 8.131 1.767 -5.494 1.00 95.88 182 GLU A N 1
ATOM 1354 C CA . GLU A 1 182 ? 9.411 1.751 -6.212 1.00 95.88 182 GLU A CA 1
ATOM 1355 C C . GLU A 1 182 ? 10.552 1.201 -5.365 1.00 95.88 182 GLU A C 1
ATOM 1357 O O . GLU A 1 182 ? 11.373 0.424 -5.857 1.00 95.88 182 GLU A O 1
ATOM 1362 N N . ARG A 1 183 ? 10.615 1.572 -4.083 1.00 95.88 183 ARG A N 1
ATOM 1363 C CA . ARG A 1 183 ? 11.648 1.043 -3.192 1.00 95.88 183 ARG A CA 1
ATOM 1364 C C . ARG A 1 183 ? 11.497 -0.463 -2.994 1.00 95.88 183 ARG A C 1
ATOM 1366 O O . ARG A 1 183 ? 12.510 -1.157 -2.951 1.00 95.88 183 ARG A O 1
ATOM 1373 N N . LEU A 1 184 ? 10.271 -0.976 -2.906 1.00 95.81 184 LEU A N 1
ATOM 1374 C CA . LEU A 1 184 ? 10.012 -2.412 -2.814 1.00 95.81 184 LEU A CA 1
ATOM 1375 C C . LEU A 1 184 ? 10.480 -3.151 -4.080 1.00 95.81 184 LEU A C 1
ATOM 1377 O O . LEU A 1 184 ? 11.184 -4.159 -3.972 1.00 95.81 184 LEU A O 1
ATOM 1381 N N . ALA A 1 185 ? 10.187 -2.613 -5.269 1.00 94.94 185 ALA A N 1
ATOM 1382 C CA . ALA A 1 185 ? 10.690 -3.148 -6.537 1.00 94.94 185 ALA A CA 1
ATOM 1383 C C . ALA A 1 185 ? 12.228 -3.133 -6.589 1.00 94.94 185 ALA A C 1
ATOM 1385 O O . ALA A 1 185 ? 12.863 -4.157 -6.837 1.00 94.94 185 ALA A O 1
ATOM 1386 N N . TRP A 1 186 ? 12.845 -2.002 -6.238 1.00 92.62 186 TRP A N 1
ATOM 1387 C CA . TRP A 1 186 ? 14.300 -1.861 -6.187 1.00 92.62 186 TRP A CA 1
ATOM 1388 C C . TRP A 1 186 ? 14.958 -2.851 -5.221 1.00 92.62 186 TRP A C 1
ATOM 1390 O O . TRP A 1 186 ? 15.935 -3.508 -5.576 1.00 92.62 186 TRP A O 1
ATOM 1400 N N . ARG A 1 187 ? 14.419 -2.997 -4.003 1.00 92.12 187 ARG A N 1
ATOM 1401 C CA . ARG A 1 187 ? 14.915 -3.967 -3.016 1.00 92.12 187 ARG A CA 1
ATOM 1402 C C . ARG A 1 187 ? 14.810 -5.396 -3.531 1.00 92.12 187 ARG A C 1
ATOM 1404 O O . ARG A 1 187 ? 15.697 -6.187 -3.235 1.00 92.12 187 ARG A O 1
ATOM 1411 N N . THR A 1 188 ? 13.775 -5.710 -4.305 1.00 91.12 188 THR A N 1
ATOM 1412 C CA . THR A 1 188 ? 13.631 -7.015 -4.961 1.00 91.12 188 THR A CA 1
ATOM 1413 C C . THR A 1 188 ? 14.737 -7.236 -5.985 1.00 91.12 188 THR A C 1
ATOM 1415 O O . THR A 1 188 ? 15.377 -8.281 -5.957 1.00 91.12 188 THR A O 1
ATOM 1418 N N . ASN A 1 189 ? 15.031 -6.238 -6.819 1.00 89.38 189 ASN A N 1
ATOM 1419 C CA . ASN A 1 189 ? 16.098 -6.331 -7.819 1.00 89.38 189 ASN A CA 1
ATOM 1420 C C . ASN A 1 189 ? 17.476 -6.477 -7.162 1.00 89.38 189 ASN A C 1
ATOM 1422 O O . ASN A 1 189 ? 18.240 -7.365 -7.522 1.00 89.38 189 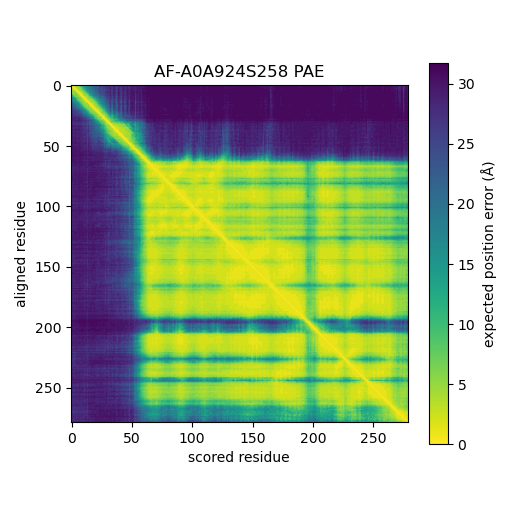ASN A O 1
ATOM 1426 N N . VAL A 1 190 ? 17.762 -5.674 -6.132 1.00 87.62 190 VAL A N 1
ATOM 1427 C CA . VAL A 1 190 ? 19.004 -5.776 -5.348 1.00 87.62 190 VAL A CA 1
ATOM 1428 C C . VAL A 1 190 ? 19.098 -7.121 -4.625 1.00 87.62 190 VAL A C 1
ATOM 1430 O O . VAL A 1 190 ? 20.169 -7.723 -4.553 1.00 87.62 190 VAL A O 1
ATOM 1433 N N . ALA A 1 191 ? 17.987 -7.617 -4.077 1.00 83.44 191 ALA A N 1
ATOM 1434 C CA . ALA A 1 191 ? 17.950 -8.939 -3.471 1.00 83.44 191 ALA A CA 1
ATOM 1435 C C . ALA A 1 191 ? 18.226 -10.018 -4.519 1.00 83.44 191 ALA A C 1
ATOM 1437 O O . ALA A 1 191 ? 19.059 -10.869 -4.257 1.00 83.44 191 ALA A O 1
ATOM 1438 N N . ALA A 1 192 ? 17.627 -9.953 -5.710 1.00 78.44 192 ALA A N 1
ATOM 1439 C CA . ALA A 1 192 ? 17.862 -10.905 -6.793 1.00 78.44 192 ALA A CA 1
ATOM 1440 C C . ALA A 1 192 ? 19.326 -10.908 -7.265 1.00 78.44 192 ALA A C 1
ATOM 1442 O O . ALA A 1 192 ? 19.901 -11.980 -7.441 1.00 78.44 192 ALA A O 1
ATOM 1443 N N . THR A 1 193 ? 19.970 -9.740 -7.379 1.00 74.88 193 THR A N 1
ATOM 1444 C CA . THR A 1 193 ? 21.403 -9.659 -7.716 1.00 74.88 193 THR A CA 1
ATOM 1445 C C . THR A 1 193 ? 22.299 -10.224 -6.611 1.00 74.88 193 THR A C 1
ATOM 1447 O O . THR A 1 193 ? 23.342 -10.806 -6.895 1.00 74.88 193 THR A O 1
ATOM 1450 N N . ASN A 1 194 ? 21.895 -10.085 -5.343 1.00 69.81 194 ASN A N 1
ATOM 1451 C CA . ASN A 1 194 ? 22.662 -10.550 -4.181 1.00 69.81 194 ASN A CA 1
ATOM 1452 C C . ASN A 1 194 ? 22.328 -11.996 -3.760 1.00 69.81 194 ASN A C 1
ATOM 1454 O O . ASN A 1 194 ? 23.100 -12.620 -3.030 1.00 69.81 194 ASN A O 1
ATOM 1458 N N . ALA A 1 195 ? 21.192 -12.541 -4.209 1.00 61.28 195 ALA A N 1
ATOM 1459 C CA . ALA A 1 195 ? 20.633 -13.839 -3.817 1.00 61.28 195 ALA A CA 1
ATOM 1460 C C . ALA A 1 195 ? 21.418 -15.036 -4.358 1.00 61.28 195 ALA A C 1
ATOM 1462 O O . ALA A 1 195 ? 21.036 -16.176 -4.102 1.00 61.28 195 ALA A O 1
ATOM 1463 N N . ALA A 1 196 ? 22.549 -14.803 -5.028 1.00 53.91 196 ALA A N 1
ATOM 1464 C CA . ALA A 1 196 ? 23.448 -15.866 -5.430 1.00 53.91 196 ALA A CA 1
ATOM 1465 C C . ALA A 1 196 ? 23.844 -16.794 -4.260 1.00 53.91 196 ALA A C 1
ATOM 1467 O O . ALA A 1 196 ? 24.157 -17.938 -4.553 1.00 53.91 196 ALA A O 1
ATOM 1468 N N . ASN A 1 197 ? 23.816 -16.375 -2.971 1.00 49.84 197 ASN A N 1
ATOM 1469 C CA . ASN A 1 197 ? 24.302 -17.222 -1.856 1.00 49.84 197 ASN A CA 1
ATOM 1470 C C . ASN A 1 197 ? 23.757 -16.975 -0.413 1.00 49.84 197 ASN A C 1
ATOM 1472 O O . ASN A 1 197 ? 24.429 -17.386 0.534 1.00 49.84 197 ASN A O 1
ATOM 1476 N N . ALA A 1 198 ? 22.599 -16.340 -0.154 1.00 57.72 198 ALA A N 1
ATOM 1477 C CA . ALA A 1 198 ? 22.183 -16.047 1.240 1.00 57.72 198 ALA A CA 1
ATOM 1478 C C . ALA A 1 198 ? 20.743 -16.482 1.605 1.00 57.72 198 ALA A C 1
ATOM 1480 O O . ALA A 1 198 ? 19.796 -16.011 0.975 1.00 57.72 198 ALA A O 1
ATOM 1481 N N . PRO A 1 199 ? 20.541 -17.325 2.643 1.00 57.41 199 PRO A N 1
ATOM 1482 C CA . PRO A 1 199 ? 19.212 -17.593 3.191 1.00 57.41 199 PRO A CA 1
ATOM 1483 C C . PRO A 1 199 ? 18.673 -16.375 3.960 1.00 57.41 199 PRO A C 1
ATOM 1485 O O . PRO A 1 199 ? 19.424 -15.706 4.671 1.00 57.41 199 PRO A O 1
ATOM 1488 N N . VAL A 1 200 ? 17.363 -16.127 3.856 1.00 60.22 200 VAL A N 1
ATOM 1489 C CA . VAL A 1 200 ? 16.653 -15.088 4.625 1.00 60.22 200 VAL A CA 1
ATOM 1490 C C . VAL A 1 200 ? 16.775 -15.395 6.119 1.00 60.22 200 VAL A C 1
ATOM 1492 O O . VAL A 1 200 ? 16.397 -16.484 6.564 1.00 60.22 200 VAL A O 1
ATOM 1495 N N . ARG A 1 201 ? 17.313 -14.460 6.910 1.00 59.53 201 ARG A N 1
ATOM 1496 C CA . ARG A 1 201 ? 17.469 -14.659 8.358 1.00 59.53 201 ARG A CA 1
ATOM 1497 C C . ARG A 1 201 ? 16.129 -14.471 9.083 1.00 59.53 201 ARG A C 1
ATOM 1499 O O . ARG A 1 201 ? 15.302 -13.667 8.656 1.00 59.53 201 ARG A O 1
ATOM 1506 N N . PRO A 1 202 ? 15.898 -15.154 10.219 1.00 51.47 202 PRO A N 1
ATOM 1507 C CA . PRO A 1 202 ? 14.719 -14.911 11.046 1.00 51.47 202 PRO A CA 1
ATOM 1508 C C . PRO A 1 202 ? 14.610 -13.431 11.447 1.00 51.47 202 PRO A C 1
ATOM 1510 O O . PRO A 1 202 ? 15.539 -12.880 12.034 1.00 51.47 202 PRO A O 1
ATOM 1513 N N . GLY A 1 203 ? 13.478 -12.795 11.134 1.00 57.91 203 GLY A N 1
ATOM 1514 C CA . GLY A 1 203 ? 13.240 -11.369 11.389 1.00 57.91 203 GLY A CA 1
ATOM 1515 C C . GLY A 1 203 ? 13.650 -10.428 10.249 1.00 57.91 203 GLY A C 1
ATOM 1516 O O . GLY A 1 203 ? 13.373 -9.234 10.342 1.00 57.91 203 GLY A O 1
ATOM 1517 N N . GLU A 1 204 ? 14.263 -10.934 9.174 1.00 65.06 204 GLU A N 1
ATOM 1518 C CA . GLU A 1 204 ? 14.425 -10.160 7.942 1.00 65.06 204 GLU A CA 1
ATOM 1519 C C . GLU A 1 204 ? 13.092 -10.081 7.180 1.00 65.06 204 GLU A C 1
ATOM 1521 O O . GLU A 1 204 ? 12.343 -11.063 7.138 1.00 65.06 204 GLU A O 1
ATOM 1526 N N . PRO A 1 205 ? 12.782 -8.919 6.577 1.00 72.19 205 PRO A N 1
ATOM 1527 C CA . PRO A 1 205 ? 11.552 -8.740 5.827 1.00 72.19 205 PRO A CA 1
ATOM 1528 C C . PRO A 1 205 ? 11.475 -9.706 4.643 1.00 72.19 205 PRO A C 1
ATOM 1530 O O . PRO A 1 205 ? 12.398 -9.772 3.824 1.00 72.19 205 PRO A O 1
ATOM 1533 N N . ASN A 1 206 ? 10.365 -10.436 4.529 1.00 87.19 206 ASN A N 1
ATOM 1534 C CA . ASN A 1 206 ? 10.156 -11.380 3.433 1.00 87.19 206 ASN A CA 1
ATOM 1535 C C . ASN A 1 206 ? 9.674 -10.618 2.193 1.00 87.19 206 ASN A C 1
ATOM 1537 O O . ASN A 1 206 ? 8.476 -10.459 1.981 1.00 87.19 206 ASN A O 1
ATOM 1541 N N . ILE A 1 207 ? 10.621 -10.143 1.378 1.00 90.31 207 ILE A N 1
ATOM 1542 C CA . ILE A 1 207 ? 10.352 -9.281 0.213 1.00 90.31 207 ILE A CA 1
ATOM 1543 C C . ILE A 1 207 ? 9.320 -9.904 -0.739 1.00 90.31 207 ILE A C 1
ATOM 1545 O O . ILE A 1 207 ? 8.433 -9.199 -1.208 1.00 90.31 207 ILE A O 1
ATOM 1549 N N . ALA A 1 208 ? 9.389 -11.218 -0.982 1.00 89.69 208 ALA A N 1
ATOM 1550 C CA . ALA A 1 208 ? 8.427 -11.905 -1.844 1.00 89.69 208 ALA A CA 1
ATOM 1551 C C . ALA A 1 208 ? 6.999 -11.810 -1.285 1.00 89.69 208 ALA A C 1
ATOM 1553 O O . ALA A 1 208 ? 6.074 -11.441 -2.001 1.00 89.69 208 ALA A O 1
ATOM 1554 N N . ALA A 1 209 ? 6.829 -12.046 0.016 1.00 92.38 209 ALA A N 1
ATOM 1555 C CA . ALA A 1 209 ? 5.529 -11.909 0.659 1.00 92.38 209 ALA A CA 1
ATOM 1556 C C . ALA A 1 209 ? 5.058 -10.439 0.697 1.00 92.38 209 ALA A C 1
ATOM 1558 O O . ALA A 1 209 ? 3.875 -10.157 0.520 1.00 92.38 209 ALA A O 1
ATOM 1559 N N . GLN A 1 210 ? 5.971 -9.478 0.880 1.00 94.56 210 GLN A N 1
ATOM 1560 C CA . GLN A 1 210 ? 5.641 -8.047 0.830 1.00 94.56 210 GLN A CA 1
ATOM 1561 C C . GLN A 1 210 ? 5.137 -7.618 -0.560 1.00 94.56 210 GLN A C 1
ATOM 1563 O O . GLN A 1 210 ? 4.241 -6.776 -0.644 1.00 94.56 210 GLN A O 1
ATOM 1568 N N . LEU A 1 211 ? 5.665 -8.210 -1.640 1.00 95.38 211 LEU A N 1
ATOM 1569 C CA . LEU A 1 211 ? 5.155 -8.008 -3.001 1.00 95.38 211 LEU A CA 1
ATOM 1570 C C . LEU A 1 211 ? 3.735 -8.556 -3.169 1.00 95.38 211 LEU A C 1
ATOM 1572 O O . LEU A 1 211 ? 2.905 -7.887 -3.781 1.00 95.38 211 LEU A O 1
ATOM 1576 N N . GLU A 1 212 ? 3.430 -9.725 -2.600 1.00 93.88 212 GLU A N 1
ATOM 1577 C CA . GLU A 1 212 ? 2.070 -10.284 -2.614 1.00 93.88 212 GLU A CA 1
ATOM 1578 C C . GLU A 1 212 ? 1.076 -9.369 -1.886 1.00 93.88 212 GLU A C 1
ATOM 1580 O O . GLU A 1 212 ? -0.014 -9.108 -2.397 1.00 93.88 212 GLU A O 1
ATOM 1585 N N . VAL A 1 213 ? 1.467 -8.818 -0.729 1.00 95.62 213 VAL A N 1
ATOM 1586 C CA . VAL A 1 213 ? 0.654 -7.828 -0.003 1.00 95.62 213 VAL A CA 1
ATOM 1587 C C . VAL A 1 213 ? 0.424 -6.583 -0.853 1.00 95.62 213 VAL A C 1
ATOM 1589 O O . VAL A 1 213 ? -0.712 -6.133 -0.981 1.00 95.62 213 VAL A O 1
ATOM 1592 N N . ALA A 1 214 ? 1.479 -6.032 -1.458 1.00 96.62 214 ALA A N 1
ATOM 1593 C CA . ALA A 1 214 ? 1.362 -4.865 -2.324 1.00 96.62 214 ALA A CA 1
ATOM 1594 C C . ALA A 1 214 ? 0.412 -5.137 -3.508 1.00 96.62 214 ALA A C 1
ATOM 1596 O O . ALA A 1 214 ? -0.478 -4.327 -3.772 1.00 96.62 214 ALA A O 1
ATOM 1597 N N . ALA A 1 215 ? 0.520 -6.303 -4.152 1.00 95.12 215 ALA A N 1
ATOM 1598 C CA . ALA A 1 215 ? -0.381 -6.719 -5.226 1.00 95.12 215 ALA A CA 1
ATOM 1599 C C . ALA A 1 215 ? -1.843 -6.834 -4.761 1.00 95.12 215 ALA A C 1
ATOM 1601 O O . ALA A 1 215 ? -2.743 -6.357 -5.450 1.00 95.12 215 ALA A O 1
ATOM 1602 N N . GLY A 1 216 ? -2.088 -7.391 -3.570 1.00 94.31 216 GLY A N 1
ATOM 1603 C CA . GLY A 1 216 ? -3.424 -7.458 -2.965 1.00 94.31 216 GLY A CA 1
ATOM 1604 C C . GLY A 1 216 ? -4.035 -6.087 -2.646 1.00 94.31 216 GLY A C 1
ATOM 1605 O O . GLY A 1 216 ? -5.256 -5.950 -2.609 1.00 94.31 216 GLY A O 1
ATOM 1606 N N . LEU A 1 217 ? -3.198 -5.060 -2.469 1.00 94.12 217 LEU A N 1
ATOM 1607 C CA . LEU A 1 217 ? -3.609 -3.661 -2.300 1.00 94.12 217 LEU A CA 1
ATOM 1608 C C . LEU A 1 217 ? -3.795 -2.916 -3.636 1.00 94.12 217 LEU A C 1
ATOM 1610 O O . LEU A 1 217 ? -4.118 -1.729 -3.621 1.00 94.12 217 LEU A O 1
ATOM 1614 N N . GLY A 1 218 ? -3.601 -3.586 -4.777 1.00 94.00 218 GLY A N 1
ATOM 1615 C CA . GLY A 1 218 ? -3.721 -2.994 -6.114 1.00 94.00 218 GLY A CA 1
ATOM 1616 C C . GLY A 1 218 ? -2.440 -2.340 -6.642 1.00 94.00 218 GLY A C 1
ATOM 1617 O O . GLY A 1 218 ? -2.497 -1.582 -7.602 1.00 94.00 218 GLY A O 1
ATOM 1618 N N . ILE A 1 219 ? -1.280 -2.600 -6.033 1.00 96.56 219 ILE A N 1
ATOM 1619 C CA . ILE A 1 219 ? 0.015 -2.129 -6.542 1.00 96.56 219 ILE A CA 1
ATOM 1620 C C . ILE A 1 219 ? 0.526 -3.130 -7.575 1.00 96.56 219 ILE A C 1
ATOM 1622 O O . ILE A 1 219 ? 0.804 -4.284 -7.244 1.00 96.56 219 ILE A O 1
ATOM 1626 N N . HIS A 1 220 ? 0.677 -2.698 -8.823 1.00 95.38 220 HIS A N 1
ATOM 1627 C CA . HIS A 1 220 ? 1.105 -3.582 -9.900 1.00 95.38 220 HIS A CA 1
ATOM 1628 C C . HIS A 1 220 ? 2.591 -3.433 -10.210 1.00 95.38 220 HIS A C 1
ATOM 1630 O O . HIS A 1 220 ? 3.147 -2.334 -10.242 1.00 95.38 220 HIS A O 1
ATOM 1636 N N . PHE A 1 221 ? 3.228 -4.569 -10.485 1.00 94.50 221 PHE A N 1
ATOM 1637 C CA . PHE A 1 221 ? 4.618 -4.630 -10.904 1.00 94.50 221 PHE A CA 1
ATOM 1638 C C . PHE A 1 221 ? 4.722 -5.319 -12.264 1.00 94.50 221 PHE A C 1
ATOM 1640 O O . PHE A 1 221 ? 4.082 -6.343 -12.501 1.00 94.50 221 PHE A O 1
ATOM 1647 N N . ALA A 1 222 ? 5.546 -4.766 -13.147 1.00 91.06 222 ALA A N 1
ATOM 1648 C CA . ALA A 1 222 ? 5.928 -5.365 -14.412 1.00 91.06 222 ALA A CA 1
ATOM 1649 C C . ALA A 1 222 ? 7.280 -6.070 -14.261 1.00 91.06 222 ALA A C 1
ATOM 1651 O O . ALA A 1 222 ? 8.232 -5.504 -13.724 1.00 91.06 222 ALA A O 1
ATOM 1652 N N . SER A 1 223 ? 7.359 -7.302 -14.754 1.00 90.06 223 SER A N 1
ATOM 1653 C CA . SER A 1 223 ? 8.608 -8.049 -14.874 1.00 90.06 223 SER A CA 1
ATOM 1654 C C . SER A 1 223 ? 9.187 -7.819 -16.265 1.00 90.06 223 SER A C 1
ATOM 1656 O O . SER A 1 223 ? 8.523 -8.106 -17.261 1.00 90.06 223 SER A O 1
ATOM 1658 N N . LEU A 1 224 ? 10.412 -7.311 -16.334 1.00 89.12 224 LEU A N 1
ATOM 1659 C CA . LEU A 1 224 ? 11.139 -7.052 -17.569 1.00 89.12 224 LEU A CA 1
ATOM 1660 C C . LEU A 1 224 ? 12.384 -7.931 -17.615 1.00 89.12 224 LEU A C 1
ATOM 1662 O O . LEU A 1 224 ? 13.161 -7.961 -16.666 1.00 89.12 224 LEU A O 1
ATOM 1666 N N . GLU A 1 225 ? 12.594 -8.631 -18.721 1.00 85.75 225 GLU A N 1
ATOM 1667 C CA . GLU A 1 225 ? 13.852 -9.333 -18.960 1.00 85.75 225 GLU A CA 1
ATOM 1668 C C . GLU A 1 225 ? 14.861 -8.358 -19.570 1.00 85.75 225 GLU A C 1
ATOM 1670 O O . GLU A 1 225 ? 14.590 -7.744 -20.603 1.00 85.75 225 GLU A O 1
ATOM 1675 N N . ARG A 1 226 ? 16.026 -8.209 -18.934 1.00 77.56 226 ARG A N 1
ATOM 1676 C CA . ARG A 1 226 ? 17.138 -7.402 -19.444 1.00 77.56 226 ARG A CA 1
ATOM 1677 C C . ARG A 1 226 ? 18.461 -8.085 -19.137 1.00 77.56 226 ARG A C 1
ATOM 1679 O O . ARG A 1 226 ? 18.695 -8.493 -18.007 1.00 77.56 226 ARG A O 1
ATOM 1686 N N . ASP A 1 227 ? 19.325 -8.207 -20.142 1.00 76.44 227 ASP A N 1
ATOM 1687 C CA . ASP A 1 227 ? 20.668 -8.788 -19.998 1.00 76.44 227 ASP A CA 1
ATOM 1688 C C . ASP A 1 227 ? 20.667 -10.147 -19.262 1.00 76.44 227 ASP A C 1
ATOM 1690 O O . ASP A 1 227 ? 21.497 -10.396 -18.389 1.00 76.44 227 ASP A O 1
ATOM 1694 N N . ALA A 1 228 ? 19.692 -11.012 -19.583 1.00 78.81 228 ALA A N 1
ATOM 1695 C CA . ALA A 1 228 ? 19.428 -12.308 -18.935 1.00 78.81 228 ALA A CA 1
ATOM 1696 C C . ALA A 1 228 ? 19.058 -12.256 -17.433 1.00 78.81 228 ALA A C 1
ATOM 1698 O O . ALA A 1 228 ? 19.021 -13.291 -16.769 1.00 78.81 228 ALA A O 1
ATOM 1699 N N . HIS A 1 229 ? 18.743 -11.073 -16.905 1.00 77.38 229 HIS A N 1
ATOM 1700 C CA . HIS A 1 229 ? 18.224 -10.863 -15.558 1.00 77.38 229 HIS A CA 1
ATOM 1701 C C . HIS A 1 229 ? 16.754 -10.447 -15.613 1.00 77.38 229 HIS A C 1
ATOM 1703 O O . HIS A 1 229 ? 16.313 -9.744 -16.522 1.00 77.38 229 HIS A O 1
ATOM 1709 N N . VAL A 1 230 ? 15.995 -10.870 -14.606 1.00 85.69 230 VAL A N 1
ATOM 1710 C CA . VAL A 1 230 ? 14.628 -10.395 -14.398 1.00 85.69 230 VAL A CA 1
ATOM 1711 C C . VAL A 1 230 ? 14.684 -9.136 -13.542 1.00 85.69 230 VAL A C 1
ATOM 1713 O O . VAL A 1 230 ? 15.209 -9.159 -12.429 1.00 85.69 230 VAL A O 1
ATOM 1716 N N . TRP A 1 231 ? 14.141 -8.044 -14.067 1.00 88.44 231 TRP A N 1
ATOM 1717 C CA . TRP A 1 231 ? 14.020 -6.761 -13.392 1.00 88.44 231 TRP A CA 1
ATOM 1718 C C . TRP A 1 231 ? 12.553 -6.479 -13.086 1.00 88.44 231 TRP A C 1
ATOM 1720 O O . TRP A 1 231 ? 11.705 -6.479 -13.977 1.00 88.44 231 TRP A O 1
ATOM 1730 N N . LEU A 1 232 ? 12.242 -6.240 -11.818 1.00 92.88 232 LEU A N 1
ATOM 1731 C CA . LEU A 1 232 ? 10.910 -5.870 -11.370 1.00 92.88 232 LEU A CA 1
ATOM 1732 C C . LEU A 1 232 ? 10.772 -4.346 -11.351 1.00 92.88 232 LEU A C 1
ATOM 1734 O O . LEU A 1 232 ? 11.588 -3.644 -10.752 1.00 92.88 232 LEU A O 1
ATOM 1738 N N . CYS A 1 233 ? 9.712 -3.839 -11.966 1.00 93.81 233 CYS A N 1
ATOM 1739 C CA . CYS A 1 233 ? 9.406 -2.418 -12.059 1.00 93.81 233 CYS A CA 1
ATOM 1740 C C . CYS A 1 233 ? 8.008 -2.132 -11.540 1.00 93.81 233 CYS A C 1
ATOM 1742 O O . CYS A 1 233 ? 7.069 -2.855 -11.855 1.00 93.81 233 CYS A O 1
ATOM 1744 N N . TYR A 1 234 ? 7.858 -1.065 -10.761 1.00 95.25 234 TYR A N 1
ATOM 1745 C CA . TYR A 1 234 ? 6.539 -0.565 -10.394 1.00 95.25 234 TYR A CA 1
ATOM 1746 C C . TYR A 1 234 ? 5.865 0.084 -11.615 1.00 95.25 234 TYR A C 1
ATOM 1748 O O . TYR A 1 234 ? 6.533 0.760 -12.394 1.00 95.25 234 TYR A O 1
ATOM 1756 N N . ASP A 1 235 ? 4.557 -0.109 -11.788 1.00 91.31 235 ASP A N 1
ATOM 1757 C CA . ASP A 1 235 ? 3.798 0.431 -12.928 1.00 91.31 235 ASP A CA 1
ATOM 1758 C C . ASP A 1 235 ? 3.564 1.956 -12.873 1.00 91.31 235 ASP A C 1
ATOM 1760 O O . ASP A 1 235 ? 3.114 2.568 -13.849 1.00 91.31 235 ASP A O 1
ATOM 1764 N N . GLY A 1 236 ? 3.856 2.570 -11.725 1.00 92.88 236 GLY A N 1
ATOM 1765 C CA . GLY A 1 236 ? 3.752 4.004 -11.505 1.00 92.88 236 GLY A CA 1
ATOM 1766 C C . GLY A 1 236 ? 2.331 4.519 -11.281 1.00 92.88 236 GLY A C 1
ATOM 1767 O O . GLY A 1 236 ? 2.139 5.731 -11.332 1.00 92.88 236 GLY A O 1
ATOM 1768 N N . ASP A 1 237 ? 1.330 3.668 -11.037 1.00 93.56 237 ASP A N 1
ATOM 1769 C CA . ASP A 1 237 ? -0.074 4.107 -10.986 1.00 93.56 237 ASP A CA 1
ATOM 1770 C C . ASP A 1 237 ? -0.331 5.189 -9.920 1.00 93.56 237 ASP A C 1
ATOM 1772 O O . ASP A 1 237 ? -0.925 6.232 -10.194 1.00 93.56 237 ASP A O 1
ATOM 1776 N N . ALA A 1 238 ? 0.255 5.035 -8.730 1.00 95.31 238 ALA A N 1
ATOM 1777 C CA . ALA A 1 238 ? 0.220 6.046 -7.678 1.00 95.31 238 ALA A CA 1
ATOM 1778 C C . ALA A 1 238 ? 0.874 7.360 -8.136 1.00 95.31 238 ALA A C 1
ATOM 1780 O O . ALA A 1 238 ? 0.333 8.433 -7.892 1.00 95.31 238 ALA A O 1
ATOM 1781 N N . PHE A 1 239 ? 1.987 7.311 -8.874 1.00 94.94 239 PHE A N 1
ATOM 1782 C CA . PHE A 1 239 ? 2.609 8.520 -9.420 1.00 94.94 239 PHE A CA 1
ATOM 1783 C C . PHE A 1 239 ? 1.754 9.196 -10.496 1.00 94.94 239 PHE A C 1
ATOM 1785 O O . PHE A 1 239 ? 1.740 10.423 -10.561 1.00 94.94 239 PHE A O 1
ATOM 1792 N N . ARG A 1 240 ? 0.976 8.446 -11.285 1.00 92.56 240 ARG A N 1
ATOM 1793 C CA . ARG A 1 240 ? -0.016 9.040 -12.200 1.00 92.56 240 ARG A CA 1
ATOM 1794 C C . ARG A 1 240 ? -1.125 9.758 -11.426 1.00 92.56 240 ARG A C 1
ATOM 1796 O O . ARG A 1 240 ? -1.561 10.833 -11.836 1.00 92.56 240 ARG A O 1
ATOM 1803 N N . HIS A 1 241 ? -1.516 9.230 -10.267 1.00 92.56 241 HIS A N 1
ATOM 1804 C CA . HIS A 1 241 ? -2.479 9.876 -9.376 1.00 92.56 241 HIS A CA 1
ATOM 1805 C C . HIS A 1 241 ? -1.950 11.126 -8.657 1.00 92.56 241 HIS A C 1
ATOM 1807 O O . HIS A 1 241 ? -2.766 11.934 -8.222 1.00 92.56 241 HIS A O 1
ATOM 1813 N N . VAL A 1 242 ? -0.631 11.354 -8.584 1.00 92.44 242 VAL A N 1
ATOM 1814 C CA . VAL A 1 242 ? -0.046 12.591 -8.018 1.00 92.44 242 VAL A CA 1
ATOM 1815 C C . VAL A 1 242 ? -0.444 13.833 -8.820 1.00 92.44 242 VAL A C 1
ATOM 1817 O O . VAL A 1 242 ? -0.590 14.900 -8.234 1.00 92.44 242 VAL A O 1
ATOM 1820 N N . ALA A 1 243 ? -0.651 13.706 -10.134 1.00 78.88 243 ALA A N 1
ATOM 1821 C CA . ALA A 1 243 ? -0.953 14.838 -11.014 1.00 78.88 243 ALA A CA 1
ATOM 1822 C C . ALA A 1 243 ? -2.397 15.365 -10.897 1.00 78.88 243 ALA A C 1
ATOM 1824 O O . ALA A 1 243 ? -2.676 16.482 -11.327 1.00 78.88 243 ALA A O 1
ATOM 1825 N N . ALA A 1 244 ? -3.322 14.566 -10.354 1.00 79.25 244 ALA A N 1
ATOM 1826 C CA . ALA A 1 244 ? -4.726 14.948 -10.195 1.00 79.25 244 ALA A CA 1
ATOM 1827 C C . ALA A 1 244 ? -4.977 15.980 -9.064 1.00 79.25 244 ALA A C 1
ATOM 1829 O O . ALA A 1 244 ? -5.689 16.958 -9.303 1.00 79.25 244 ALA A O 1
ATOM 1830 N N . PRO A 1 245 ? -4.440 15.810 -7.841 1.00 81.31 245 PRO A N 1
ATOM 1831 C CA . PRO A 1 245 ? -4.437 16.847 -6.805 1.00 81.31 245 PRO A CA 1
ATOM 1832 C C . PRO A 1 245 ? -3.361 17.905 -7.088 1.00 81.31 245 PRO A C 1
ATOM 1834 O O . PRO A 1 245 ? -2.425 17.626 -7.818 1.00 81.31 245 PRO A O 1
ATOM 1837 N N . ALA A 1 246 ? -3.455 19.100 -6.488 1.00 86.69 246 ALA A N 1
ATOM 1838 C CA . ALA A 1 246 ? -2.448 20.163 -6.623 1.00 86.69 246 ALA A CA 1
ATOM 1839 C C . ALA A 1 246 ? -1.107 19.743 -5.969 1.00 86.69 246 ALA A C 1
ATOM 1841 O O . ALA A 1 246 ? -0.979 19.860 -4.745 1.00 86.69 246 ALA A O 1
ATOM 1842 N N . PRO A 1 247 ? -0.120 19.234 -6.732 1.00 92.44 247 PRO A N 1
ATOM 1843 C CA . PRO A 1 247 ? 1.102 18.668 -6.177 1.00 92.44 247 PRO A CA 1
ATOM 1844 C C . PRO A 1 247 ? 2.146 19.765 -5.948 1.00 92.44 247 PRO A C 1
ATOM 1846 O O . PRO A 1 247 ? 2.146 20.795 -6.627 1.00 92.44 247 PRO A O 1
ATOM 1849 N N . THR A 1 248 ? 3.086 19.549 -5.025 1.00 94.81 248 THR A N 1
ATOM 1850 C CA . THR A 1 248 ? 4.262 20.431 -4.948 1.00 94.81 248 THR A CA 1
ATOM 1851 C C . THR A 1 248 ? 5.169 20.224 -6.173 1.00 94.81 248 THR A C 1
ATOM 1853 O O . THR A 1 248 ? 5.095 19.177 -6.838 1.00 94.81 248 THR A O 1
ATOM 1856 N N . PRO A 1 249 ? 6.056 21.184 -6.499 1.00 94.75 249 PRO A N 1
ATOM 1857 C CA . PRO A 1 249 ? 7.035 21.007 -7.571 1.00 94.75 249 PRO A CA 1
ATOM 1858 C C . PRO A 1 249 ? 7.904 19.756 -7.382 1.00 94.75 249 PRO A C 1
ATOM 1860 O O . PRO A 1 249 ? 8.184 19.045 -8.344 1.00 94.75 249 PRO A O 1
ATOM 1863 N N . GLU A 1 250 ? 8.275 19.436 -6.143 1.00 94.25 250 GLU A N 1
ATOM 1864 C CA . GLU A 1 250 ? 9.091 18.267 -5.802 1.00 94.25 250 GLU A CA 1
ATOM 1865 C C . GLU A 1 250 ? 8.326 16.957 -6.017 1.00 94.25 250 GLU A C 1
ATOM 1867 O O . GLU A 1 250 ? 8.890 15.993 -6.536 1.00 94.25 250 GLU A O 1
ATOM 1872 N N . GLN A 1 251 ? 7.040 16.917 -5.652 1.00 95.31 251 GLN A N 1
ATOM 1873 C CA . GLN A 1 251 ? 6.168 15.761 -5.889 1.00 95.31 251 GLN A CA 1
ATOM 1874 C C . GLN A 1 251 ? 5.978 15.521 -7.388 1.00 95.31 251 GLN A C 1
ATOM 1876 O O . GLN A 1 251 ? 6.111 14.395 -7.864 1.00 95.31 251 GLN A O 1
ATOM 1881 N N . SER A 1 252 ? 5.752 16.599 -8.139 1.00 93.69 252 SER A N 1
ATOM 1882 C CA . SER A 1 252 ? 5.618 16.559 -9.597 1.00 93.69 252 SER A CA 1
ATOM 1883 C C . SER A 1 252 ? 6.898 16.053 -10.261 1.00 93.69 252 SER A C 1
ATOM 1885 O O . SER A 1 252 ? 6.853 15.162 -11.106 1.00 93.69 252 SER A O 1
ATOM 1887 N N . ALA A 1 253 ? 8.053 16.585 -9.850 1.00 93.94 253 ALA A N 1
ATOM 1888 C CA . ALA A 1 253 ? 9.349 16.175 -10.375 1.00 93.94 253 ALA A CA 1
ATOM 1889 C C . ALA A 1 253 ? 9.640 14.699 -10.075 1.00 93.94 253 ALA A C 1
ATOM 1891 O O . ALA A 1 253 ? 10.076 13.972 -10.967 1.00 93.94 253 ALA A O 1
ATOM 1892 N N . ARG A 1 254 ? 9.355 14.230 -8.852 1.00 94.38 254 ARG A N 1
ATOM 1893 C CA . ARG A 1 254 ? 9.552 12.824 -8.474 1.00 94.38 254 ARG A CA 1
ATOM 1894 C C . ARG A 1 254 ? 8.655 11.889 -9.279 1.00 94.38 254 ARG A C 1
ATOM 1896 O O . ARG A 1 254 ? 9.164 10.925 -9.840 1.00 94.38 254 ARG A O 1
ATOM 1903 N N . ALA A 1 255 ? 7.362 12.197 -9.380 1.00 94.25 255 ALA A N 1
ATOM 1904 C CA . ALA A 1 255 ? 6.420 11.411 -10.170 1.00 94.25 255 ALA A CA 1
ATOM 1905 C C . ALA A 1 255 ? 6.850 11.337 -11.644 1.00 94.25 255 ALA A C 1
ATOM 1907 O O . ALA A 1 255 ? 6.895 10.259 -12.230 1.00 94.25 255 ALA A O 1
ATOM 1908 N N . ALA A 1 256 ? 7.257 12.467 -12.225 1.00 92.00 256 ALA A N 1
ATOM 1909 C CA . ALA A 1 256 ? 7.690 12.530 -13.615 1.00 92.00 256 ALA A CA 1
ATOM 1910 C C . ALA A 1 256 ? 9.026 11.808 -13.881 1.00 92.00 256 ALA A C 1
ATOM 1912 O O . ALA A 1 256 ? 9.263 11.358 -15.003 1.00 92.00 256 ALA A O 1
ATOM 1913 N N . LEU A 1 257 ? 9.916 11.715 -12.887 1.00 91.88 257 LEU A N 1
ATOM 1914 C CA . LEU A 1 257 ? 11.144 10.917 -12.978 1.00 91.88 257 LEU A CA 1
ATOM 1915 C C . LEU A 1 257 ? 10.847 9.420 -12.860 1.00 91.88 257 LEU A C 1
ATOM 1917 O O . LEU A 1 257 ? 11.356 8.648 -13.665 1.00 91.88 257 LEU A O 1
ATOM 1921 N N . ALA A 1 258 ? 10.000 9.030 -11.905 1.00 91.62 258 ALA A N 1
ATOM 1922 C CA . ALA A 1 258 ? 9.593 7.643 -11.691 1.00 91.62 258 ALA A CA 1
ATOM 1923 C C . ALA A 1 258 ? 8.911 7.042 -12.933 1.00 91.62 258 ALA A C 1
ATOM 1925 O O . ALA A 1 258 ? 9.287 5.973 -13.406 1.00 91.62 258 ALA A O 1
ATOM 1926 N N . LEU A 1 259 ? 7.975 7.781 -13.540 1.00 90.38 259 LEU A N 1
ATOM 1927 C CA . LEU A 1 259 ? 7.240 7.329 -14.729 1.00 90.38 259 LEU A CA 1
ATOM 1928 C C . LEU A 1 259 ? 8.108 7.191 -15.990 1.00 90.38 259 LEU A C 1
ATOM 1930 O O . LEU A 1 259 ? 7.729 6.477 -16.913 1.00 90.38 259 LEU A O 1
ATOM 1934 N N . ARG A 1 260 ? 9.271 7.853 -16.038 1.00 88.06 260 ARG A N 1
ATOM 1935 C CA . ARG A 1 260 ? 10.177 7.871 -17.203 1.00 88.06 260 ARG A CA 1
ATOM 1936 C C . ARG A 1 260 ? 11.500 7.166 -16.939 1.00 88.06 260 ARG A C 1
ATOM 1938 O O . ARG A 1 260 ? 12.505 7.435 -17.598 1.00 88.06 260 ARG A O 1
ATOM 1945 N N . ARG A 1 261 ? 11.517 6.266 -15.959 1.00 87.75 261 ARG A N 1
ATOM 1946 C CA . ARG A 1 261 ? 12.698 5.477 -15.628 1.00 87.75 261 ARG A CA 1
ATOM 1947 C C . ARG A 1 261 ? 13.132 4.633 -16.829 1.00 87.75 261 ARG A C 1
ATOM 1949 O O . ARG A 1 261 ? 12.393 3.735 -17.234 1.00 87.75 261 ARG A O 1
ATOM 1956 N N . PRO A 1 262 ? 14.325 4.872 -17.403 1.00 84.25 262 PRO A N 1
ATOM 1957 C CA . PRO A 1 262 ? 14.764 4.155 -18.598 1.00 84.25 262 PRO A CA 1
ATOM 1958 C C . PRO A 1 262 ? 14.966 2.663 -18.319 1.00 84.25 262 PRO A C 1
ATOM 1960 O O . PRO A 1 262 ? 14.740 1.833 -19.200 1.00 84.25 262 PRO A O 1
ATOM 1963 N N . ASP A 1 263 ? 15.327 2.317 -17.081 1.00 84.00 263 ASP A N 1
ATOM 1964 C CA . ASP A 1 263 ? 15.473 0.942 -16.623 1.00 84.00 263 ASP A CA 1
ATOM 1965 C C . ASP A 1 263 ? 14.128 0.205 -16.491 1.00 84.00 263 ASP A C 1
ATOM 1967 O O . ASP A 1 263 ? 14.110 -1.022 -16.514 1.00 84.00 263 ASP A O 1
ATOM 1971 N N . CYS A 1 264 ? 13.003 0.922 -16.461 1.00 88.06 264 CYS A N 1
ATOM 1972 C CA . CYS A 1 264 ? 11.658 0.352 -16.368 1.00 88.06 264 CYS A CA 1
ATOM 1973 C C . CYS A 1 264 ? 10.821 0.477 -17.645 1.00 88.06 264 CYS A C 1
ATOM 1975 O O . CYS A 1 264 ? 9.607 0.289 -17.621 1.00 88.06 264 CYS A O 1
ATOM 1977 N N . ILE A 1 265 ? 11.475 0.729 -18.781 1.00 84.31 265 ILE A N 1
ATOM 1978 C CA . ILE A 1 265 ? 10.853 0.666 -20.104 1.00 84.31 265 ILE A CA 1
ATOM 1979 C C . ILE A 1 265 ? 11.386 -0.571 -20.825 1.00 84.31 265 ILE A C 1
ATOM 1981 O O . ILE A 1 265 ? 12.601 -0.731 -20.954 1.00 84.31 265 ILE A O 1
ATOM 1985 N N . ALA A 1 266 ? 10.481 -1.431 -21.305 1.00 78.25 266 ALA A N 1
ATOM 1986 C CA . ALA A 1 266 ? 10.847 -2.630 -22.055 1.00 78.25 266 ALA A CA 1
ATOM 1987 C C . ALA A 1 266 ? 11.569 -2.256 -23.359 1.00 78.25 266 ALA A C 1
ATOM 1989 O O . ALA A 1 266 ? 11.127 -1.349 -24.072 1.00 78.25 266 ALA A O 1
ATOM 1990 N N . ASP A 1 267 ? 12.632 -2.978 -23.715 1.00 76.81 267 ASP A N 1
ATOM 1991 C CA . ASP A 1 267 ? 13.431 -2.675 -24.913 1.00 76.81 267 ASP A CA 1
ATOM 1992 C C . ASP A 1 267 ? 12.631 -2.876 -26.212 1.00 76.81 267 ASP A C 1
ATOM 1994 O O . ASP A 1 267 ? 12.873 -2.208 -27.216 1.00 76.81 267 ASP A O 1
ATOM 1998 N N . SER A 1 268 ? 11.612 -3.739 -26.172 1.00 79.44 268 SER A N 1
ATOM 1999 C CA . SER A 1 268 ? 10.669 -3.970 -27.268 1.00 79.44 268 SER A CA 1
ATOM 2000 C C . SER A 1 268 ? 9.579 -2.897 -27.400 1.00 79.44 268 SER A C 1
ATOM 2002 O O . SER A 1 268 ? 8.731 -3.017 -28.284 1.00 79.44 268 SER A O 1
ATOM 2004 N N . THR A 1 269 ? 9.546 -1.876 -26.533 1.00 80.62 269 THR A N 1
ATOM 2005 C CA . THR A 1 269 ? 8.502 -0.837 -26.563 1.00 80.62 269 THR A CA 1
ATOM 2006 C C . THR A 1 269 ? 8.630 0.000 -27.843 1.00 80.62 269 THR A C 1
ATOM 2008 O O . THR A 1 269 ? 9.651 0.668 -28.031 1.00 80.62 269 THR A O 1
ATOM 2011 N N . PRO A 1 270 ? 7.612 0.029 -28.727 1.00 84.75 270 PRO A N 1
ATOM 2012 C CA . PRO A 1 270 ? 7.648 0.826 -29.948 1.00 84.75 270 PRO A CA 1
ATOM 2013 C C . PRO A 1 270 ? 7.879 2.322 -29.661 1.00 84.75 270 PRO A C 1
ATOM 2015 O O . PRO A 1 270 ? 7.301 2.848 -28.705 1.00 84.75 270 PRO A O 1
ATOM 2018 N N . PRO A 1 271 ? 8.617 3.058 -30.518 1.00 82.31 271 PRO A N 1
ATOM 2019 C CA . PRO A 1 271 ? 8.936 4.472 -30.286 1.00 82.31 271 PRO A CA 1
ATOM 2020 C C . PRO A 1 271 ? 7.720 5.372 -30.025 1.00 82.31 271 PRO A C 1
ATOM 2022 O O . PRO A 1 271 ? 7.792 6.279 -29.202 1.00 82.31 271 PRO A O 1
ATOM 2025 N N . LEU A 1 272 ? 6.584 5.104 -30.682 1.00 83.69 272 LEU A N 1
ATOM 2026 C CA . LEU A 1 272 ? 5.347 5.864 -30.478 1.00 83.69 272 LEU A CA 1
ATOM 2027 C C . LEU A 1 272 ? 4.740 5.640 -29.085 1.00 83.69 272 LEU A C 1
ATOM 2029 O O . LEU A 1 272 ? 4.272 6.593 -28.471 1.00 83.69 272 LEU A O 1
ATOM 2033 N N . GLN A 1 273 ? 4.757 4.402 -28.582 1.00 80.38 273 GLN A N 1
ATOM 2034 C CA . GLN A 1 273 ? 4.276 4.092 -27.231 1.00 80.38 273 GLN A CA 1
ATOM 2035 C C . GLN A 1 273 ? 5.208 4.682 -26.172 1.00 80.38 273 GLN A C 1
ATOM 2037 O O . GLN A 1 273 ? 4.736 5.228 -25.181 1.00 80.38 273 GLN A O 1
ATOM 2042 N N . ARG A 1 274 ? 6.524 4.658 -26.422 1.00 74.75 274 ARG A N 1
ATOM 2043 C CA . ARG A 1 274 ? 7.512 5.306 -25.552 1.00 74.75 274 ARG A CA 1
ATOM 2044 C C . ARG A 1 274 ? 7.271 6.813 -25.459 1.00 74.75 274 ARG A C 1
ATOM 2046 O O . ARG A 1 274 ? 7.161 7.354 -24.369 1.00 74.75 274 ARG A O 1
ATOM 2053 N N . TRP A 1 275 ? 7.061 7.464 -26.601 1.00 73.31 275 TRP A N 1
ATOM 2054 C CA . TRP A 1 275 ? 6.756 8.893 -26.648 1.00 73.31 275 TRP A CA 1
ATOM 2055 C C . TRP A 1 275 ? 5.423 9.257 -25.975 1.00 73.31 275 TRP A C 1
ATOM 2057 O O . TRP A 1 275 ? 5.300 10.338 -25.408 1.00 73.31 275 TRP A O 1
ATOM 2067 N N . GLN A 1 276 ? 4.420 8.372 -26.020 1.00 75.88 276 GLN A N 1
ATOM 2068 C CA . GLN A 1 276 ? 3.160 8.558 -25.291 1.00 75.88 276 GLN A CA 1
ATOM 2069 C C . GLN A 1 276 ? 3.331 8.429 -23.773 1.00 75.88 276 GLN A C 1
ATOM 2071 O O . GLN A 1 276 ? 2.641 9.135 -23.049 1.00 75.88 276 GLN A O 1
ATOM 2076 N N . ALA A 1 277 ? 4.232 7.563 -23.301 1.00 67.88 277 ALA A N 1
ATOM 2077 C CA . ALA A 1 277 ? 4.550 7.426 -21.878 1.00 67.88 277 ALA A CA 1
ATOM 2078 C C . ALA A 1 277 ? 5.389 8.601 -21.334 1.00 67.88 277 ALA A C 1
ATOM 2080 O O . ALA A 1 277 ? 5.307 8.916 -20.151 1.00 67.88 277 ALA A O 1
ATOM 2081 N N . ASP A 1 278 ? 6.172 9.264 -22.193 1.00 60.28 278 ASP A N 1
ATOM 2082 C CA . ASP A 1 278 ? 7.019 10.404 -21.812 1.00 60.28 278 ASP A CA 1
ATOM 2083 C C . ASP A 1 278 ? 6.259 11.737 -21.643 1.00 60.28 278 ASP A C 1
ATOM 2085 O O . ASP A 1 278 ? 6.822 12.698 -21.094 1.00 60.28 278 ASP A O 1
ATOM 2089 N N . ARG A 1 279 ? 5.023 11.805 -22.153 1.00 56.81 279 ARG A N 1
ATOM 2090 C CA . ARG A 1 279 ? 4.217 13.020 -22.324 1.00 56.81 279 ARG A CA 1
ATOM 2091 C C . ARG A 1 279 ? 3.229 13.240 -21.187 1.00 56.81 279 ARG A C 1
ATOM 2093 O O . ARG A 1 279 ? 3.132 14.412 -20.764 1.00 56.81 279 ARG A O 1
#

Mean predicted aligned error: 13.78 Å

Solvent-accessible surface area (backbone atoms only — not comparable to full-atom values): 16336 Å² total; per-residue (Å²): 141,88,83,84,88,82,89,85,87,82,82,86,78,90,76,88,80,90,77,89,76,85,90,77,86,81,86,78,82,82,57,70,67,61,57,50,52,54,53,53,53,55,50,52,59,59,51,55,65,73,78,52,71,78,77,75,73,75,71,76,79,74,79,36,32,24,30,24,71,44,58,74,38,59,30,11,74,36,76,51,91,88,31,60,72,76,48,70,42,39,27,10,34,65,31,39,50,78,48,76,48,86,71,16,28,33,33,33,36,69,92,74,74,39,74,30,17,36,53,47,89,46,39,52,79,40,66,67,35,61,86,46,22,66,60,35,48,52,49,28,61,61,27,40,79,41,82,82,38,32,28,35,26,44,32,40,41,53,43,23,65,65,9,41,53,90,90,68,71,55,18,64,64,26,44,35,45,33,52,23,47,42,50,50,24,49,52,48,37,54,45,60,73,58,51,83,78,63,83,87,53,94,90,56,68,54,63,72,54,31,50,54,38,34,42,77,71,70,50,56,70,46,82,39,84,51,96,96,39,78,40,51,27,53,70,39,64,39,28,63,52,20,71,76,31,91,48,52,74,67,53,50,52,50,29,58,48,64,64,57,37,70,92,68,51,61,90,84,57,52,70,70,61,49,54,62,64,71,107

pLDDT: mean 79.93, std 19.95, range [34.59, 98.06]

Foldseek 3Di:
DDDDDDDDDDDDDDDDDDDDDDDDDDDDDDPVVVVVVVVVVVVVVVVVPVPDDPPPPPDPQDFWKWFFQAFQFFFFADPDPPGDGPDGHAGLQMWTFDDDDPQWTFTARPVVRDTGIGGNVRTDTDRLALVCLVVLLVVLVVCLPDPLRLSNSLSSLLSNVSNHDPPRDALSSLLSNLSSLQSLQVVVQVCQVVVPDDDQDVRRHPSVSSVVSCVVSVWDWDWEQDPNDTGIATCLPSLVVSVVHDHDPVSVVSSLCNQLPPVRDHPPQDPVNNVVSND

Nearest PDB structures (foldseek):
  3npf-assembly1_B  TM=7.100E-01  e=6.312E-03  Bacteroides ovatus ATCC 8483
  1qcf-assembly1_A  TM=7.940E-01  e=2.051E-02  Homo sapiens
  3vs7-assembly1_A  TM=8.136E-01  e=4.024E-02  Homo sapiens
  2oi3-assembly1_A  TM=6.563E-01  e=1.238E-02  Homo sapiens
  1x6b-assembly1_A  TM=6.715E-01  e=4.024E-02  Homo sapiens

Secondary structure (DSSP, 8-state):
-------------------------------HHHHHHHHHHHHHHHHHHHH------PPPPPPPEEEB-STTEEEESSSSTTSPEEEEE-TT-EEEEEEEETTEEEEEETTTTEEEEEEGGGB--B---GGGHHHHHHHHHHHHT-TT-HHHHHHHHHHHHHHSPTT---HHHHHHHHHHHHHHHHHHHHHHHHTTS-PPPTTS--HHHHHHHHHHTT--EEEEEETTEEEEEE--HHHHHHTSS---HHHHHHHHHHTT-GGGS-TT--HHHHHHH--

Sequence (279 aa):
MRVRTSRGSGQIGYRLTRRRHDFGHPLPECNPVRTFAIWVLATLAATACIVFPPAAHAAPPAPRSGPVMQDALPLRSGARSGGTPLATLTQGELVEVRGERMDYLQVWDLARERGGYVRAGAVRTLAPTPDEAPELLALVRFLRDRSGSESLGLGVAAAYLKAAPAGTITAEAFDAMGTMAERLAWRTNVAATNAANAPVRPGEPNIAAQLEVAAGLGIHFASLERDAHVWLCYDGDAFRHVAAPAPTPEQSARAALALRRPDCIADSTPPLQRWQADR

Radius of gyration: 31.32 Å; Cα contacts (8 Å, |Δi|>4): 384; chains: 1; bounding box: 98×58×78 Å